Protein AF-A0A8J2PRM4-F1 (afdb_monomer)

Radius of gyration: 30.62 Å; Cα contacts (8 Å, |Δi|>4): 322; chains: 1; bounding box: 100×63×97 Å

Solvent-accessible surface area (backbone atoms only — not comparable to full-atom values): 13850 Å² total; per-residue (Å²): 131,88,80,89,82,88,85,80,87,80,91,81,85,82,95,72,85,89,86,78,87,82,90,77,74,77,66,81,53,74,42,75,44,80,76,41,73,53,93,72,65,92,56,60,39,48,77,51,25,30,38,32,30,40,41,38,33,21,41,86,89,65,51,72,79,47,44,27,65,85,66,75,45,67,49,74,45,42,36,64,73,75,71,57,40,50,37,53,44,66,63,52,51,74,37,32,58,64,18,26,33,40,34,41,21,18,30,90,29,55,64,66,96,51,92,88,71,82,72,90,63,68,85,81,44,52,35,36,33,46,36,34,34,70,39,79,42,81,48,81,73,50,74,69,52,50,48,56,70,33,25,79,85,68,79,71,44,34,43,66,67,35,48,43,52,43,54,52,51,52,55,53,53,60,67,75,69,76,63,96,86,48,58,68,60,50,49,58,48,60,79,39,38,68,63,52,44,52,59,45,44,77,73,29,29,80,88,67,79,76,40,32,39,70,45,35,74,71,64,68,55,78,74,80,71,80,88,125

Mean predicted aligned error: 14.23 Å

Nearest PDB structures (foldseek):
  1fkl-assembly1_A  TM=8.830E-01  e=2.394E-12  Bos taurus
  8ppz-assembly1_A  TM=8.693E-01  e=2.869E-12  Homo sapiens
  7u0t-assembly1_B  TM=8.797E-01  e=7.082E-12  Homo sapiens
  7u0s-assembly1_A  TM=8.738E-01  e=1.550E-11  Aspergillus fumigatus Af293
  5gpg-assembly1_A  TM=8.808E-01  e=7.883E-11  Homo sapiens

pLDDT: mean 81.59, std 17.97, range [38.59, 98.44]

Structure (mmCIF, N/CA/C/O backbone):
data_AF-A0A8J2PRM4-F1
#
_entry.id   AF-A0A8J2PRM4-F1
#
loop_
_atom_site.group_PDB
_atom_site.id
_atom_site.type_symbol
_atom_site.label_atom_id
_atom_site.label_alt_id
_atom_site.label_comp_id
_atom_site.label_asym_id
_atom_site.label_entity_id
_atom_site.label_seq_id
_atom_site.pdbx_PDB_ins_code
_atom_site.Cartn_x
_atom_site.Cartn_y
_atom_site.Cartn_z
_atom_site.occupancy
_atom_site.B_iso_or_equiv
_atom_site.auth_seq_id
_atom_site.auth_comp_id
_atom_site.auth_asym_id
_atom_site.auth_atom_id
_atom_site.pdbx_PDB_model_num
ATOM 1 N N . MET A 1 1 ? -57.011 -46.268 68.285 1.00 39.50 1 MET A N 1
ATOM 2 C CA . MET A 1 1 ? -55.740 -46.855 67.806 1.00 39.50 1 MET A CA 1
ATOM 3 C C . MET A 1 1 ? -55.037 -45.757 67.013 1.00 39.50 1 MET A C 1
ATOM 5 O O . MET A 1 1 ? -55.615 -45.323 66.031 1.00 39.50 1 MET A O 1
ATOM 9 N N . SER A 1 2 ? -54.136 -45.004 67.664 1.00 39.06 2 SER A N 1
ATOM 10 C CA . SER A 1 2 ? -52.674 -44.935 67.386 1.00 39.06 2 SER A CA 1
ATOM 11 C C . SER A 1 2 ? -52.346 -44.674 65.909 1.00 39.06 2 SER A C 1
ATOM 13 O O . SER A 1 2 ? -52.828 -45.410 65.065 1.00 39.06 2 SER A O 1
ATOM 15 N N . SER A 1 3 ? -51.528 -43.703 65.496 1.00 39.03 3 SER A N 1
ATOM 16 C CA . SER A 1 3 ? -50.441 -42.976 66.171 1.00 39.03 3 SER A CA 1
ATOM 17 C C . SER A 1 3 ? -49.984 -41.793 65.294 1.00 39.03 3 SER A C 1
ATOM 19 O O . SER A 1 3 ? -50.130 -41.827 64.075 1.00 39.03 3 SER A O 1
ATOM 21 N N . ALA A 1 4 ? -49.418 -40.767 65.931 1.00 43.81 4 ALA A N 1
ATOM 22 C CA . ALA A 1 4 ? -48.746 -39.612 65.328 1.00 43.81 4 ALA A CA 1
ATOM 23 C C . ALA A 1 4 ? -47.338 -39.948 64.777 1.00 43.81 4 ALA A C 1
ATOM 25 O O . ALA A 1 4 ? -46.771 -40.954 65.194 1.00 43.81 4 ALA A O 1
ATOM 26 N N . PHE A 1 5 ? -46.773 -39.097 63.898 1.00 40.12 5 PHE A N 1
ATOM 27 C CA . PHE A 1 5 ? -45.515 -38.320 64.085 1.00 40.12 5 PHE A CA 1
ATOM 28 C C . PHE A 1 5 ? -44.870 -37.829 62.755 1.00 40.12 5 PHE A C 1
ATOM 30 O O . PHE A 1 5 ? -44.602 -38.621 61.863 1.00 40.12 5 PHE A O 1
ATOM 37 N N . TYR A 1 6 ? -44.616 -36.506 62.697 1.00 38.59 6 TYR A N 1
ATOM 38 C CA . TYR A 1 6 ? -43.487 -35.732 62.116 1.00 38.59 6 TYR A CA 1
ATOM 39 C C . TYR A 1 6 ? -42.771 -36.167 60.811 1.00 38.59 6 TYR A C 1
ATOM 41 O O . TYR A 1 6 ? -42.236 -37.263 60.734 1.00 38.59 6 TYR A O 1
ATOM 49 N N . SER A 1 7 ? -42.489 -35.208 59.905 1.00 39.25 7 SER A N 1
ATOM 50 C CA . SER A 1 7 ? -41.154 -34.558 59.854 1.00 39.25 7 SER A CA 1
ATOM 51 C C . SER A 1 7 ? -40.936 -33.601 58.657 1.00 39.25 7 SER A C 1
ATOM 53 O O . SER A 1 7 ? -41.080 -33.974 57.499 1.00 39.25 7 SER A O 1
ATOM 55 N N . SER A 1 8 ? -40.484 -32.391 59.009 1.00 43.19 8 SER A N 1
ATOM 56 C CA . SER A 1 8 ? -39.535 -31.488 58.330 1.00 43.19 8 SER A CA 1
ATOM 57 C C . SER A 1 8 ? -39.853 -30.829 56.978 1.00 43.19 8 SER A C 1
ATOM 59 O O . SER A 1 8 ? -39.626 -31.366 55.899 1.00 43.19 8 SER A O 1
ATOM 61 N N . SER A 1 9 ? -40.145 -29.531 57.088 1.00 43.31 9 SER A N 1
ATOM 62 C CA . SER A 1 9 ? -39.657 -28.426 56.255 1.00 43.31 9 SER A CA 1
ATOM 63 C C . SER A 1 9 ? -38.379 -28.695 55.448 1.00 43.31 9 SER A C 1
ATOM 65 O O . SER A 1 9 ? -37.392 -29.179 56.006 1.00 43.31 9 SER A O 1
ATOM 67 N N . ARG A 1 10 ? -38.339 -28.179 54.210 1.00 55.06 10 ARG A N 1
ATOM 68 C CA . ARG A 1 10 ? -37.292 -27.247 53.742 1.00 55.06 10 ARG A CA 1
ATOM 69 C C . ARG A 1 10 ? -37.680 -26.579 52.418 1.00 55.06 10 ARG A C 1
ATOM 71 O O . ARG A 1 10 ? -37.823 -27.215 51.383 1.00 55.06 10 ARG A O 1
ATOM 78 N N . VAL A 1 11 ? -37.834 -25.263 52.512 1.00 47.50 11 VAL A N 1
ATOM 79 C CA . VAL A 1 11 ? -37.837 -24.278 51.429 1.00 47.50 11 VAL A CA 1
ATOM 80 C C . VAL A 1 11 ? -36.550 -24.407 50.610 1.00 47.50 11 VAL A C 1
ATOM 82 O O . VAL A 1 11 ? -35.479 -24.381 51.206 1.00 47.50 11 VAL A O 1
ATOM 85 N N . PHE A 1 12 ? -36.643 -24.447 49.279 1.00 45.41 12 PHE A N 1
ATOM 86 C CA . PHE A 1 12 ? -35.595 -23.930 48.391 1.00 45.41 12 PHE A CA 1
ATOM 87 C C . PHE A 1 12 ? -36.237 -23.183 47.218 1.00 45.41 12 PHE A C 1
ATOM 89 O O . PHE A 1 12 ? -36.674 -23.750 46.222 1.00 45.41 12 PHE A O 1
ATOM 96 N N . VAL A 1 13 ? -36.316 -21.868 47.408 1.00 48.94 13 VAL A N 1
ATOM 97 C CA . VAL A 1 13 ? -36.354 -20.858 46.349 1.00 48.94 13 VAL A CA 1
ATOM 98 C C . VAL A 1 13 ? -34.974 -20.840 45.667 1.00 48.94 13 VAL A C 1
ATOM 100 O O . VAL A 1 13 ? -33.985 -21.252 46.269 1.00 48.94 13 VAL A O 1
ATOM 103 N N . VAL A 1 14 ? -34.927 -20.271 44.458 1.00 49.53 14 VAL A N 1
ATOM 104 C CA . VAL A 1 14 ? -33.752 -19.861 43.658 1.00 49.53 14 VAL A CA 1
ATOM 105 C C . VAL A 1 14 ? -33.394 -20.806 42.499 1.00 49.53 14 VAL A C 1
ATOM 107 O O . VAL A 1 14 ? -32.407 -21.528 42.517 1.00 49.53 14 VAL A O 1
ATOM 110 N N . LEU A 1 15 ? -34.161 -20.688 41.411 1.00 45.38 15 LEU A N 1
ATOM 111 C CA . LEU A 1 15 ? -33.659 -20.836 40.036 1.00 45.38 15 LEU A CA 1
ATOM 112 C C . LEU A 1 15 ? -33.864 -19.494 39.313 1.00 45.38 15 LEU A C 1
ATOM 114 O O . LEU A 1 15 ? -34.606 -19.358 38.347 1.00 45.38 15 LEU A O 1
ATOM 118 N N . GLN A 1 16 ? -33.239 -18.459 39.868 1.00 49.75 16 GLN A N 1
ATOM 119 C CA . GLN A 1 16 ? -32.994 -17.186 39.203 1.00 49.75 16 GLN A CA 1
ATOM 120 C C . GLN A 1 16 ? -31.474 -17.066 39.066 1.00 49.75 16 GLN A C 1
ATOM 122 O O . GLN A 1 16 ? -30.754 -17.261 40.041 1.00 49.75 16 GLN A O 1
ATOM 127 N N . LEU A 1 17 ? -31.034 -16.717 37.854 1.00 52.00 17 LEU A N 1
ATOM 128 C CA . LEU A 1 17 ? -29.688 -16.257 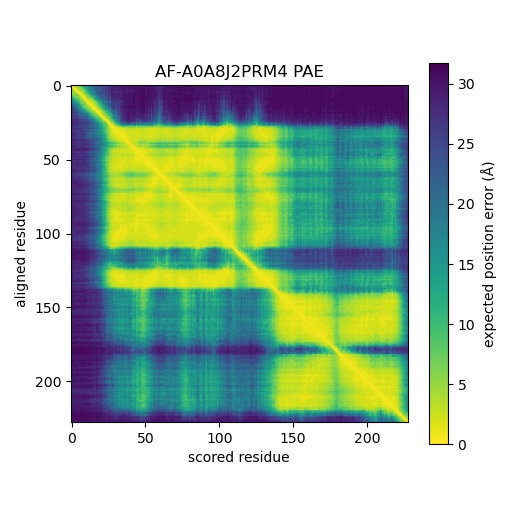37.496 1.00 52.00 17 LEU A CA 1
ATOM 129 C C . LEU A 1 17 ? -28.585 -17.322 37.349 1.00 52.00 17 LEU A C 1
ATOM 131 O O . LEU A 1 17 ? -27.624 -17.357 38.105 1.00 52.00 17 LEU A O 1
ATOM 135 N N . THR A 1 18 ? -28.599 -18.054 36.236 1.00 47.50 18 THR A N 1
ATOM 136 C CA . THR A 1 18 ? -27.341 -18.424 35.555 1.00 47.50 18 THR A CA 1
ATOM 137 C C . THR A 1 18 ? -27.344 -17.892 34.127 1.00 47.50 18 THR A C 1
ATOM 139 O O . THR A 1 18 ? -27.227 -18.610 33.141 1.00 47.50 18 THR A O 1
ATOM 142 N N . ARG A 1 19 ? -27.476 -16.567 34.014 1.00 53.12 19 ARG A N 1
ATOM 143 C CA . ARG A 1 19 ? -27.081 -15.816 32.813 1.00 53.12 19 ARG A CA 1
ATOM 144 C C . ARG A 1 19 ? -25.920 -14.865 33.102 1.00 53.12 19 ARG A C 1
ATOM 146 O O . ARG A 1 19 ? -25.838 -13.795 32.519 1.00 53.12 19 ARG A O 1
ATOM 153 N N . ILE A 1 20 ? -25.042 -15.236 34.031 1.00 52.91 20 ILE A N 1
ATOM 154 C CA . ILE A 1 20 ? -23.834 -14.471 34.350 1.00 52.91 20 ILE A CA 1
ATOM 155 C C . ILE A 1 20 ? -22.710 -15.453 34.684 1.00 52.91 20 ILE A C 1
ATOM 157 O O . ILE A 1 20 ? -22.357 -15.600 35.842 1.00 52.91 20 ILE A O 1
ATOM 161 N N . ILE A 1 21 ? -22.176 -16.148 33.677 1.00 49.56 21 ILE A N 1
ATOM 162 C CA . ILE A 1 21 ? -20.768 -16.581 33.656 1.00 49.56 21 ILE A CA 1
ATOM 163 C C . ILE A 1 21 ? -20.326 -16.597 32.188 1.00 49.56 21 ILE A C 1
ATOM 165 O O . ILE A 1 21 ? -20.301 -17.635 31.543 1.00 49.56 21 ILE A O 1
ATOM 169 N N . PHE A 1 22 ? -20.058 -15.423 31.625 1.00 48.66 22 PHE A N 1
ATOM 170 C CA . PHE A 1 22 ? -19.170 -15.282 30.463 1.00 48.66 22 PHE A CA 1
ATOM 171 C C . PHE A 1 22 ? -18.544 -13.880 30.483 1.00 48.66 22 PHE A C 1
ATOM 173 O O . PHE A 1 22 ? -18.458 -13.192 29.475 1.00 48.66 22 PHE A O 1
ATOM 180 N N . VAL A 1 23 ? -18.129 -13.423 31.664 1.00 50.72 23 VAL A N 1
ATOM 181 C CA . VAL A 1 23 ? -17.255 -12.251 31.796 1.00 50.72 23 VAL A CA 1
ATOM 182 C C . VAL A 1 23 ? -15.971 -12.739 32.444 1.00 50.72 23 VAL A C 1
ATOM 184 O O . VAL A 1 23 ? -15.699 -12.381 33.569 1.00 50.72 23 VAL A O 1
ATOM 187 N N . ASP A 1 24 ? -15.269 -13.658 31.779 1.00 50.31 24 ASP A N 1
ATOM 188 C CA . ASP A 1 24 ? -13.893 -14.067 32.120 1.00 50.31 24 ASP A CA 1
ATOM 189 C C . ASP A 1 24 ? -13.227 -14.804 30.940 1.00 50.31 24 ASP A C 1
ATOM 191 O O . ASP A 1 24 ? -12.403 -15.703 31.094 1.00 50.31 24 ASP A O 1
ATOM 195 N N . ALA A 1 25 ? -13.566 -14.418 29.706 1.00 53.38 25 ALA A N 1
ATOM 196 C CA . ALA A 1 25 ? -12.677 -14.684 28.585 1.00 53.38 25 ALA A CA 1
ATOM 197 C C . ALA A 1 25 ? -11.731 -13.489 28.495 1.00 53.38 25 ALA A C 1
ATOM 199 O O . ALA A 1 25 ? -12.078 -12.447 27.942 1.00 53.38 25 ALA A O 1
ATOM 200 N N . ILE A 1 26 ? -10.557 -13.640 29.102 1.00 58.41 26 ILE A N 1
ATOM 201 C CA . ILE A 1 26 ? -9.434 -12.714 28.995 1.00 58.41 26 ILE A CA 1
ATOM 202 C C . ILE A 1 26 ? -9.286 -12.345 27.511 1.00 58.41 26 ILE A C 1
ATOM 204 O O . ILE A 1 26 ? -8.949 -13.198 26.684 1.00 58.41 26 ILE A O 1
ATOM 208 N N . VAL A 1 27 ? -9.591 -11.096 27.147 1.00 64.19 27 VAL A N 1
ATOM 209 C CA . VAL A 1 27 ? -9.395 -10.595 25.783 1.00 64.19 27 VAL A CA 1
ATOM 210 C C . VAL A 1 27 ? -7.885 -10.438 25.598 1.00 64.19 27 VAL A C 1
ATOM 212 O O . VAL A 1 27 ? -7.341 -9.362 25.786 1.00 64.19 27 VAL A O 1
ATOM 215 N N . LEU A 1 28 ? -7.183 -11.547 25.338 1.00 75.44 28 LEU A N 1
ATOM 216 C CA . LEU A 1 28 ? -5.741 -11.592 25.035 1.00 75.44 28 LEU A CA 1
ATOM 217 C C . LEU A 1 28 ? -5.463 -11.495 23.535 1.00 75.44 28 LEU A C 1
ATOM 219 O O . LEU A 1 28 ? -4.314 -11.379 23.113 1.00 75.44 28 LEU A O 1
ATOM 223 N N . LYS A 1 29 ? -6.510 -11.614 22.721 1.00 89.44 29 LYS A N 1
ATOM 224 C CA . LYS A 1 29 ? -6.424 -11.634 21.266 1.00 89.44 29 LYS A CA 1
ATOM 225 C C . LYS A 1 29 ? -7.306 -10.544 20.694 1.00 89.44 29 LYS A C 1
ATOM 227 O O . LYS A 1 29 ? -8.364 -10.247 21.248 1.00 89.44 29 LYS A O 1
ATOM 232 N N . LEU A 1 30 ? -6.861 -9.993 19.572 1.00 93.94 30 LEU A N 1
ATOM 233 C CA . LEU A 1 30 ? -7.665 -9.101 18.758 1.00 93.94 30 LEU A CA 1
ATOM 234 C C . LEU A 1 30 ? -8.966 -9.801 18.352 1.00 93.94 30 LEU A C 1
ATOM 236 O O . LEU A 1 30 ? -8.939 -10.930 17.859 1.00 93.94 30 LEU A O 1
ATOM 240 N N . GLN A 1 31 ? -10.090 -9.115 18.528 1.00 95.44 31 GLN A N 1
ATOM 241 C CA . GLN A 1 31 ? -11.370 -9.538 17.963 1.00 95.44 31 GLN A CA 1
ATOM 242 C C . GLN A 1 31 ? -11.759 -8.572 16.850 1.00 95.44 31 GLN A C 1
ATOM 244 O O . GLN A 1 31 ? -11.627 -7.358 17.007 1.00 95.44 31 GLN A O 1
ATOM 249 N N . VAL A 1 32 ? -12.217 -9.120 15.727 1.00 96.94 32 VAL A N 1
ATOM 250 C CA . VAL A 1 32 ? -12.594 -8.361 14.533 1.00 96.94 32 VAL A CA 1
ATOM 251 C C . VAL A 1 32 ? -14.015 -8.743 14.154 1.00 96.94 32 VAL A C 1
ATOM 253 O O . VAL A 1 32 ? -14.276 -9.886 13.784 1.00 96.94 32 VAL A O 1
ATOM 256 N N . GLU A 1 33 ? -14.924 -7.783 14.214 1.00 97.25 33 GLU A N 1
ATOM 257 C CA . GLU A 1 33 ? -16.311 -7.940 13.789 1.00 97.25 33 GLU A CA 1
ATOM 258 C C . GLU A 1 33 ? -16.571 -7.046 12.574 1.00 97.25 33 GLU A C 1
ATOM 260 O O . GLU A 1 33 ? -16.198 -5.875 12.558 1.00 97.25 33 GLU A O 1
ATOM 265 N N . THR A 1 34 ? -17.200 -7.584 11.528 1.00 97.62 34 THR A N 1
ATOM 266 C CA . THR A 1 34 ? -17.585 -6.791 10.350 1.00 97.62 34 THR A CA 1
ATOM 267 C C . THR A 1 34 ? -18.966 -6.188 10.576 1.00 97.62 34 THR A C 1
ATOM 269 O O . THR A 1 34 ? -19.952 -6.914 10.603 1.00 97.62 34 THR A O 1
ATOM 272 N N . LEU A 1 35 ? -19.037 -4.862 10.698 1.00 97.44 35 LEU A N 1
ATOM 273 C CA . LEU A 1 35 ? -20.287 -4.127 10.918 1.00 97.44 35 LEU A CA 1
ATOM 274 C C . LEU A 1 35 ? -21.033 -3.857 9.609 1.00 97.44 35 LEU A C 1
ATOM 276 O O . LEU A 1 35 ? -22.259 -3.850 9.558 1.00 97.44 35 LEU A O 1
ATOM 280 N N . HIS A 1 36 ? -20.285 -3.601 8.538 1.00 97.50 36 HIS A N 1
ATOM 281 C CA . HIS A 1 36 ? -20.839 -3.356 7.214 1.00 97.50 36 HIS A CA 1
ATOM 282 C C . HIS A 1 36 ? -19.850 -3.816 6.155 1.00 97.50 36 HIS A C 1
ATOM 284 O O . HIS A 1 36 ? -18.665 -3.509 6.257 1.00 97.50 36 HIS A O 1
ATOM 290 N N . LYS A 1 37 ? -20.339 -4.495 5.115 1.00 96.25 37 LYS A N 1
ATOM 291 C CA . LYS A 1 37 ? -19.536 -4.907 3.966 1.00 96.25 37 LYS A CA 1
ATOM 292 C C . LYS A 1 37 ? -20.187 -4.415 2.672 1.00 96.25 37 LYS A C 1
ATOM 294 O O . LYS A 1 37 ? -21.374 -4.680 2.477 1.00 96.25 37 LYS A O 1
ATOM 299 N N . PRO A 1 38 ? -19.444 -3.727 1.790 1.00 95.06 38 PRO A N 1
ATOM 300 C CA . PRO A 1 38 ? -19.975 -3.288 0.507 1.00 95.06 38 PRO A CA 1
ATOM 301 C C . PRO A 1 38 ? -20.322 -4.497 -0.372 1.00 95.06 38 PRO A C 1
ATOM 303 O O . PRO A 1 38 ? -19.633 -5.519 -0.339 1.00 95.06 38 PRO A O 1
ATOM 306 N N . VAL A 1 39 ? -21.378 -4.366 -1.183 1.00 92.06 39 VAL A N 1
ATOM 307 C CA . VAL A 1 39 ? -21.828 -5.417 -2.119 1.00 92.06 39 VAL A CA 1
ATOM 308 C C . VAL A 1 39 ? -20.744 -5.723 -3.154 1.00 92.06 39 VAL A C 1
ATOM 310 O O . VAL A 1 39 ? -20.430 -6.883 -3.407 1.00 92.06 39 VAL A O 1
ATOM 313 N N . ASN A 1 40 ? -20.129 -4.673 -3.702 1.00 91.94 40 ASN A N 1
ATOM 314 C CA . ASN A 1 40 ? -19.028 -4.787 -4.648 1.00 91.94 40 ASN A CA 1
ATOM 315 C C . ASN A 1 40 ? -17.703 -4.562 -3.924 1.00 91.94 40 ASN A C 1
ATO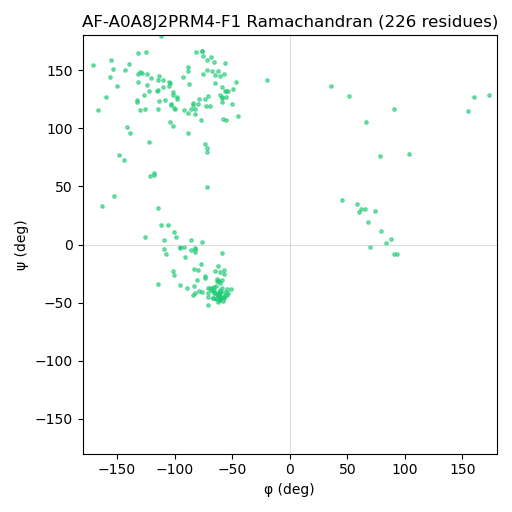M 317 O O . ASN A 1 40 ? -17.436 -3.475 -3.420 1.00 91.94 40 ASN A O 1
ATOM 321 N N . CYS A 1 41 ? -16.862 -5.592 -3.909 1.00 91.31 41 CYS A N 1
ATOM 322 C CA . CYS A 1 41 ? -15.506 -5.526 -3.382 1.00 91.31 41 CYS A CA 1
ATOM 323 C C . CYS A 1 41 ? -14.518 -5.926 -4.477 1.00 91.31 41 CYS A C 1
ATOM 325 O O . CYS A 1 41 ? -14.189 -7.101 -4.634 1.00 91.31 41 CYS A O 1
ATOM 327 N N . THR A 1 42 ? -14.093 -4.942 -5.268 1.00 86.62 42 THR A N 1
ATOM 328 C CA . THR A 1 42 ? -13.137 -5.126 -6.370 1.00 86.62 42 THR A CA 1
ATOM 329 C C . THR A 1 42 ? -11.692 -5.182 -5.886 1.00 86.62 42 THR A C 1
ATOM 331 O O . THR A 1 42 ? -10.875 -5.879 -6.479 1.00 86.62 42 THR A O 1
ATOM 334 N N . GLU A 1 43 ? -11.380 -4.481 -4.796 1.00 89.06 43 GLU A N 1
ATOM 335 C CA . GLU A 1 43 ? -10.049 -4.427 -4.197 1.00 89.06 43 GLU A CA 1
ATOM 336 C C . GLU A 1 43 ? -10.142 -4.654 -2.686 1.00 89.06 43 GLU A C 1
ATOM 338 O O . GLU A 1 43 ? -11.066 -4.175 -2.021 1.00 89.06 43 GLU A O 1
ATOM 343 N N . LYS A 1 44 ? -9.179 -5.411 -2.156 1.00 95.25 44 LYS A N 1
ATOM 344 C CA . LYS A 1 44 ? -9.026 -5.684 -0.727 1.00 95.25 44 LYS A CA 1
ATOM 345 C C . LYS A 1 44 ? -7.668 -5.198 -0.263 1.00 95.25 44 LYS A C 1
ATOM 347 O O . LYS A 1 44 ? -6.685 -5.361 -0.981 1.00 95.25 44 LYS A O 1
ATOM 352 N N . SER A 1 45 ? -7.618 -4.670 0.953 1.00 95.75 45 SER A N 1
ATOM 353 C CA . SER A 1 45 ? -6.365 -4.274 1.582 1.00 95.75 45 SER A CA 1
ATOM 354 C C . SER A 1 45 ? -5.435 -5.479 1.746 1.00 95.75 45 SER A C 1
ATOM 356 O O . SER A 1 45 ? -5.805 -6.514 2.307 1.00 95.75 45 SER A O 1
ATOM 358 N N . VAL A 1 46 ? -4.202 -5.327 1.280 1.00 93.50 46 VAL A N 1
ATOM 359 C CA . VAL A 1 46 ? -3.106 -6.278 1.489 1.00 93.50 46 VAL A CA 1
ATOM 360 C C . VAL A 1 46 ? -1.913 -5.572 2.125 1.00 93.50 46 VAL A C 1
ATOM 362 O O . VAL A 1 46 ? -1.850 -4.339 2.149 1.00 93.50 46 VAL A O 1
ATOM 365 N N . HIS A 1 47 ? -0.956 -6.350 2.642 1.00 88.38 47 HIS A N 1
ATOM 366 C CA . HIS A 1 47 ? 0.295 -5.813 3.180 1.00 88.38 47 HIS A CA 1
ATOM 367 C C . HIS A 1 47 ? 0.912 -4.784 2.221 1.00 88.38 47 HIS A C 1
ATOM 369 O O . HIS A 1 47 ? 0.916 -4.966 1.004 1.00 88.38 47 HIS A O 1
ATOM 375 N N . ARG A 1 48 ? 1.453 -3.710 2.800 1.00 87.62 48 ARG A N 1
ATOM 376 C CA . ARG A 1 48 ? 2.049 -2.541 2.140 1.00 87.62 48 ARG A CA 1
ATOM 377 C C . ARG A 1 48 ? 1.085 -1.615 1.406 1.00 87.62 48 ARG A C 1
ATOM 379 O O . ARG A 1 48 ? 1.545 -0.598 0.892 1.00 87.62 48 ARG A O 1
ATOM 386 N N . ASN A 1 49 ? -0.216 -1.886 1.346 1.00 92.75 49 ASN A N 1
ATOM 387 C CA . ASN A 1 49 ? -1.148 -0.855 0.894 1.00 92.75 49 ASN A CA 1
ATOM 388 C C . ASN A 1 49 ? -1.116 0.353 1.836 1.00 92.75 49 ASN A C 1
ATOM 390 O O . ASN A 1 49 ? -0.859 0.235 3.031 1.00 92.75 49 ASN A O 1
ATOM 394 N N . ILE A 1 50 ? -1.375 1.525 1.280 1.00 94.00 50 ILE A N 1
ATOM 395 C CA . ILE A 1 50 ? -1.625 2.741 2.034 1.00 94.00 50 ILE A CA 1
ATOM 396 C C . ILE A 1 50 ? -3.137 2.810 2.226 1.00 94.00 50 ILE A C 1
ATOM 398 O O . ILE A 1 50 ? -3.887 2.874 1.255 1.00 94.00 50 ILE A O 1
ATOM 402 N N . LEU A 1 51 ? -3.588 2.733 3.474 1.00 97.12 51 LEU A N 1
ATOM 403 C CA . LEU A 1 51 ? -5.005 2.780 3.811 1.00 97.12 51 LEU A CA 1
ATOM 404 C C . LEU A 1 51 ? -5.351 4.169 4.319 1.00 97.12 51 LEU A C 1
ATOM 406 O O . LEU A 1 51 ? -4.680 4.677 5.216 1.00 97.12 51 LEU A O 1
ATOM 410 N N . THR A 1 52 ? -6.423 4.752 3.791 1.00 97.38 52 THR A N 1
ATOM 411 C CA . THR A 1 52 ? -7.061 5.927 4.388 1.00 97.38 52 THR A CA 1
ATOM 412 C C . THR A 1 52 ? -8.323 5.478 5.105 1.00 97.38 52 THR A C 1
ATOM 414 O O . THR A 1 52 ? -9.221 4.908 4.483 1.00 97.38 52 THR A O 1
ATOM 417 N N . VAL A 1 53 ? -8.403 5.739 6.408 1.00 98.12 53 VAL A N 1
ATOM 418 C CA . VAL A 1 53 ? -9.499 5.265 7.259 1.00 98.12 53 VAL A CA 1
ATOM 419 C C . VAL A 1 53 ? -10.112 6.382 8.089 1.00 98.12 53 VAL A C 1
ATOM 421 O O . VAL A 1 53 ? -9.429 7.309 8.544 1.00 98.12 53 VAL A O 1
ATOM 424 N N . HIS A 1 54 ? -11.406 6.243 8.353 1.00 98.25 54 HIS A N 1
ATOM 425 C CA . HIS A 1 54 ? -12.022 6.845 9.524 1.00 98.25 54 HIS A CA 1
ATOM 426 C C . HIS A 1 54 ? -12.021 5.847 10.683 1.00 98.25 54 HIS A C 1
ATOM 428 O O . HIS A 1 54 ? -12.203 4.650 10.496 1.00 98.25 54 HIS A O 1
ATOM 434 N N . TYR A 1 55 ? -11.834 6.366 11.890 1.00 97.25 55 TYR A N 1
ATOM 435 C CA . TYR A 1 55 ? -11.961 5.633 13.142 1.00 97.25 55 TYR A CA 1
ATOM 436 C C . TYR A 1 55 ? -12.644 6.456 14.238 1.00 97.25 55 TYR A C 1
ATOM 438 O O . TYR A 1 55 ? -12.547 7.696 14.252 1.00 97.25 55 TYR A O 1
ATOM 446 N N . THR A 1 56 ? -13.244 5.743 15.189 1.00 96.25 56 THR A N 1
ATOM 447 C CA . THR A 1 56 ? -13.614 6.225 16.526 1.00 96.25 56 THR A CA 1
ATOM 448 C C . THR A 1 56 ? -13.155 5.203 17.561 1.00 96.25 56 THR A C 1
ATOM 450 O O . THR A 1 56 ? -13.520 4.036 17.466 1.00 96.25 56 THR A O 1
ATOM 453 N N . GLY A 1 57 ? -12.335 5.641 18.517 1.00 93.62 57 GLY A N 1
ATOM 454 C CA . GLY A 1 57 ? -11.816 4.822 19.609 1.00 93.62 57 GLY A CA 1
ATOM 455 C C . GLY A 1 57 ? -12.569 5.071 20.915 1.00 93.62 57 GLY A C 1
ATOM 456 O O . GLY A 1 57 ? -12.711 6.223 21.346 1.00 93.62 57 GLY A O 1
ATOM 457 N N . THR A 1 58 ? -13.026 3.996 21.550 1.00 92.19 58 THR A N 1
ATOM 458 C CA . THR A 1 58 ? -13.758 3.993 22.823 1.00 92.19 58 THR A CA 1
ATOM 459 C C . THR A 1 58 ? -13.127 3.024 23.820 1.00 92.19 58 THR A C 1
ATOM 461 O O . THR A 1 58 ? -12.559 1.997 23.452 1.00 92.19 58 THR A O 1
ATOM 464 N N . THR A 1 59 ? -13.199 3.346 25.106 1.00 89.12 59 THR A N 1
ATOM 465 C CA . THR A 1 59 ? -12.945 2.376 26.182 1.00 89.12 59 THR A CA 1
ATOM 466 C C . THR A 1 59 ? -14.156 1.444 26.352 1.00 89.12 59 THR A C 1
ATOM 468 O O . THR A 1 59 ? -15.226 1.710 25.802 1.00 89.12 59 THR A O 1
ATOM 471 N N . LEU A 1 60 ? -14.008 0.330 27.083 1.00 84.38 60 LEU A N 1
ATOM 472 C CA . LEU A 1 60 ? -15.087 -0.663 27.270 1.00 84.38 60 LEU A CA 1
ATOM 473 C C . LEU A 1 60 ? -16.351 -0.102 27.947 1.00 84.38 60 LEU A C 1
ATOM 475 O O . LEU A 1 60 ? -17.437 -0.642 27.763 1.00 84.38 60 LEU A O 1
ATOM 479 N N . ASP A 1 61 ? -16.217 0.982 28.708 1.00 84.75 61 ASP A N 1
ATOM 480 C CA . ASP A 1 61 ? -17.321 1.740 29.310 1.00 84.75 61 ASP A CA 1
ATOM 481 C C . ASP A 1 61 ? -18.060 2.644 28.296 1.00 84.75 61 ASP A C 1
ATOM 483 O O . ASP A 1 61 ? -18.974 3.378 28.665 1.00 84.75 61 ASP A O 1
ATOM 487 N N . GLY A 1 62 ? -17.665 2.616 27.018 1.00 85.94 62 GLY A N 1
ATOM 488 C CA . GLY A 1 62 ? -18.263 3.393 25.933 1.00 85.94 62 GLY A CA 1
ATOM 489 C C . GLY A 1 62 ? -17.736 4.825 25.815 1.00 85.94 62 GLY A C 1
ATOM 490 O O . GLY A 1 62 ? -18.171 5.573 24.934 1.00 85.94 62 GLY A O 1
ATOM 491 N N . LYS A 1 63 ? -16.782 5.245 26.657 1.00 89.50 63 LYS A N 1
ATOM 492 C CA . LYS A 1 63 ? -16.231 6.602 26.591 1.00 89.50 63 LYS A CA 1
ATOM 493 C C . LYS A 1 63 ? -15.320 6.760 25.372 1.00 89.50 63 LYS A C 1
ATOM 495 O O . LYS A 1 63 ? -14.277 6.122 25.255 1.00 89.50 63 LYS A O 1
ATOM 500 N N . VAL A 1 64 ? -15.685 7.674 24.473 1.00 91.50 64 VAL A N 1
ATOM 501 C CA . VAL A 1 64 ? -14.850 8.042 23.317 1.00 91.50 64 VAL A CA 1
ATOM 502 C C . VAL A 1 64 ? -13.612 8.800 23.799 1.00 91.50 64 VAL A C 1
ATOM 504 O O . VAL A 1 64 ? -13.746 9.896 24.347 1.00 91.50 64 VAL A O 1
ATOM 507 N N . PHE A 1 65 ? -12.418 8.269 23.535 1.00 89.12 65 PHE A N 1
ATOM 508 C CA . PHE A 1 65 ? -11.151 8.951 23.836 1.00 89.12 65 PHE A CA 1
ATOM 509 C C . PHE A 1 65 ? -10.521 9.604 22.599 1.00 89.12 65 PHE A C 1
ATOM 511 O O . PHE A 1 65 ? -9.800 10.591 22.735 1.00 89.12 65 PHE A O 1
ATOM 518 N N . ASP A 1 66 ? -10.807 9.103 21.392 1.00 88.62 66 ASP A N 1
ATOM 519 C CA . ASP A 1 66 ? -10.313 9.694 20.146 1.00 88.62 66 ASP A CA 1
ATOM 520 C C . ASP A 1 66 ? -11.241 9.403 18.956 1.00 88.62 66 ASP A C 1
ATOM 522 O O . ASP A 1 66 ? -11.939 8.394 18.917 1.00 88.62 66 ASP A O 1
ATOM 526 N N . SER A 1 67 ? -11.279 10.299 17.970 1.00 94.19 67 SER A N 1
ATOM 527 C CA . SER A 1 67 ? -12.045 10.099 16.736 1.00 94.19 67 SER A CA 1
ATOM 528 C C . SER A 1 67 ? -11.534 10.992 15.611 1.00 94.19 67 SER A C 1
ATOM 530 O O . SER A 1 67 ? -11.494 12.221 15.729 1.00 94.19 67 SER A O 1
ATOM 532 N N . SER A 1 68 ? -11.228 10.373 14.472 1.00 95.75 68 SER A N 1
ATOM 533 C CA . SER A 1 68 ? -10.930 11.080 13.216 1.00 95.75 68 SER A CA 1
ATOM 534 C C . SER A 1 68 ? -12.114 11.906 12.703 1.00 95.75 68 SER A C 1
ATOM 536 O O . SER A 1 68 ? -11.914 12.953 12.090 1.00 95.75 68 SER A O 1
ATOM 538 N N . ARG A 1 69 ? -13.352 11.463 12.972 1.00 94.38 69 ARG A N 1
ATOM 539 C CA . ARG A 1 69 ? -14.575 12.136 12.512 1.00 94.38 69 ARG A CA 1
ATOM 540 C C . ARG A 1 69 ? -14.800 13.441 13.264 1.00 94.38 69 ARG A C 1
ATOM 542 O O . ARG A 1 69 ? -15.075 14.457 12.639 1.00 94.38 69 ARG A O 1
ATOM 549 N N . LYS A 1 70 ? -14.574 13.448 14.586 1.00 91.19 70 LYS A N 1
ATOM 550 C CA . LYS A 1 70 ? -14.623 14.678 15.405 1.00 91.19 70 LYS A CA 1
ATOM 551 C C . LYS A 1 70 ? -13.630 15.741 14.927 1.00 91.19 70 LYS A C 1
ATOM 553 O O . LYS A 1 70 ? -13.889 16.928 15.067 1.00 91.19 70 LYS A O 1
ATOM 558 N N . LYS A 1 71 ? -12.500 15.309 14.362 1.00 92.19 71 LYS A N 1
ATOM 559 C CA . LYS A 1 71 ? -11.444 16.172 13.811 1.00 92.19 71 LYS A CA 1
ATOM 560 C C . LYS A 1 71 ? -11.623 16.465 12.314 1.00 92.19 71 LYS A C 1
ATOM 562 O O . LYS A 1 71 ? -10.795 17.169 11.746 1.00 92.19 71 LYS A O 1
ATOM 567 N N . ASN A 1 72 ? -12.648 15.889 11.681 1.00 92.06 72 ASN A N 1
ATOM 568 C CA . ASN A 1 72 ? -12.882 15.890 10.236 1.00 92.06 72 ASN A CA 1
ATOM 569 C C . ASN A 1 72 ? -11.623 15.574 9.403 1.00 92.06 72 ASN A C 1
ATOM 571 O O . ASN A 1 72 ? -11.358 16.192 8.373 1.00 92.06 72 ASN A O 1
ATOM 575 N N . ARG A 1 73 ? -10.797 14.640 9.889 1.00 95.38 73 ARG A N 1
ATOM 576 C CA . ARG A 1 73 ? -9.496 14.320 9.296 1.00 95.38 73 ARG A CA 1
ATOM 577 C C . ARG A 1 73 ? -9.251 12.811 9.352 1.00 95.38 73 ARG A C 1
ATOM 579 O O . ARG A 1 73 ? -8.886 12.313 10.419 1.00 95.38 73 ARG A O 1
ATOM 586 N N . PRO A 1 74 ? -9.450 12.083 8.236 1.00 96.81 74 PRO A N 1
ATOM 587 C CA . PRO A 1 74 ? -9.053 10.684 8.118 1.00 96.81 74 PRO A CA 1
ATOM 588 C C . PRO A 1 74 ? -7.563 10.492 8.404 1.00 96.81 74 PRO A C 1
ATOM 590 O O . PRO A 1 74 ? -6.755 11.409 8.223 1.00 96.81 74 PRO A O 1
ATOM 593 N N . VAL A 1 75 ? -7.193 9.282 8.809 1.00 95.25 75 VAL A N 1
ATOM 594 C CA . VAL A 1 75 ? -5.791 8.909 9.021 1.00 95.25 75 VAL A CA 1
ATOM 595 C C . VAL A 1 75 ? -5.337 8.025 7.876 1.00 95.25 75 VAL A C 1
ATOM 597 O O . VAL A 1 75 ? -6.094 7.184 7.397 1.00 95.25 75 VAL A O 1
ATOM 600 N N . THR A 1 76 ? -4.108 8.256 7.421 1.00 94.50 76 THR A N 1
ATOM 601 C CA . THR A 1 76 ? -3.479 7.487 6.350 1.00 94.50 76 THR A CA 1
ATOM 602 C C . THR A 1 76 ? -2.184 6.874 6.854 1.00 94.50 76 THR A C 1
ATOM 604 O O . THR A 1 76 ? -1.389 7.570 7.484 1.00 94.50 76 THR A O 1
ATOM 607 N N . PHE A 1 77 ? -1.987 5.585 6.597 1.00 91.56 77 PHE A N 1
ATOM 608 C CA . PHE A 1 77 ? -0.794 4.837 6.997 1.00 91.56 77 PHE A CA 1
ATOM 609 C C . PHE A 1 77 ? -0.590 3.629 6.084 1.00 91.56 77 PHE A C 1
ATOM 611 O O . PHE A 1 77 ? -1.534 3.160 5.443 1.00 91.56 77 PHE A O 1
ATOM 618 N N . ARG A 1 78 ? 0.638 3.107 6.026 1.00 90.88 78 ARG A N 1
ATOM 619 C CA . ARG A 1 78 ? 0.930 1.866 5.313 1.00 90.88 78 ARG A CA 1
ATOM 620 C C . ARG A 1 78 ? 0.631 0.661 6.209 1.00 90.88 78 ARG A C 1
ATOM 622 O O . ARG A 1 78 ? 1.245 0.507 7.259 1.00 90.88 78 ARG A O 1
ATOM 629 N N . ILE A 1 79 ? -0.287 -0.203 5.782 1.00 93.06 79 ILE A N 1
ATOM 630 C CA . ILE A 1 79 ? -0.644 -1.428 6.510 1.00 93.06 79 ILE A CA 1
ATOM 631 C C . ILE A 1 79 ? 0.448 -2.491 6.349 1.00 93.06 79 ILE A C 1
ATOM 633 O O . ILE A 1 79 ? 1.087 -2.611 5.301 1.00 93.06 79 ILE A O 1
ATOM 637 N N . GLY A 1 80 ? 0.653 -3.306 7.370 1.00 86.31 80 GLY A N 1
ATOM 638 C CA . GLY A 1 80 ? 1.524 -4.463 7.364 1.00 86.31 80 GLY A CA 1
ATOM 639 C C . GLY A 1 80 ? 3.014 -4.170 7.519 1.00 86.31 80 GLY A C 1
ATOM 640 O O . GLY A 1 80 ? 3.811 -5.069 7.255 1.00 86.31 80 GLY A O 1
ATOM 641 N N . VAL A 1 81 ? 3.397 -2.941 7.884 1.00 85.38 81 VAL A N 1
ATOM 642 C CA . VAL A 1 81 ? 4.806 -2.523 8.056 1.00 85.38 81 VAL A CA 1
ATOM 643 C C . VAL A 1 81 ? 5.096 -1.911 9.432 1.00 85.38 81 VAL A C 1
ATOM 645 O O . VAL A 1 81 ? 6.193 -1.405 9.666 1.00 85.38 81 VAL A O 1
ATOM 648 N N . GLY A 1 82 ? 4.121 -1.951 10.343 1.00 84.06 82 GLY A N 1
ATOM 649 C CA . GLY A 1 82 ? 4.246 -1.413 11.693 1.00 84.06 82 GLY A CA 1
ATOM 650 C C . GLY A 1 82 ? 4.210 0.113 11.733 1.00 84.06 82 GLY A C 1
ATOM 651 O O . GLY A 1 82 ? 4.853 0.704 12.597 1.00 84.06 82 GLY A O 1
ATOM 652 N N . GLU A 1 83 ? 3.529 0.773 10.794 1.00 84.69 83 GLU A N 1
ATOM 653 C CA . GLU A 1 83 ? 3.296 2.225 10.829 1.00 84.69 83 GLU A CA 1
ATOM 654 C C . GLU A 1 83 ? 2.097 2.601 11.713 1.00 84.69 83 GLU A C 1
ATOM 656 O O . GLU A 1 83 ? 2.045 3.731 12.204 1.00 84.69 83 GLU A O 1
ATOM 661 N N . ALA A 1 84 ? 1.183 1.661 11.969 1.00 88.69 84 ALA A N 1
ATOM 662 C CA . ALA A 1 84 ? 0.020 1.837 12.832 1.00 88.69 84 ALA A CA 1
ATOM 663 C C . ALA A 1 84 ? 0.108 1.012 14.130 1.00 88.69 84 ALA A C 1
ATOM 665 O O . ALA A 1 84 ? 1.076 0.300 14.398 1.00 88.69 84 ALA A O 1
ATOM 666 N N . MET A 1 85 ? -0.926 1.146 14.964 1.00 89.06 85 MET A N 1
ATOM 667 C CA . MET A 1 85 ? -1.162 0.291 16.128 1.00 89.06 85 MET A CA 1
ATOM 668 C C . MET A 1 85 ? -1.287 -1.176 15.693 1.00 89.06 85 MET A C 1
ATOM 670 O O . MET A 1 85 ? -2.013 -1.460 14.745 1.00 89.06 85 MET A O 1
ATOM 674 N N . MET A 1 86 ? -0.655 -2.114 16.405 1.00 89.94 86 MET A N 1
ATOM 675 C CA . MET A 1 86 ? -0.637 -3.538 16.023 1.00 89.94 86 MET A CA 1
ATOM 676 C C . MET A 1 86 ? -2.040 -4.135 15.831 1.00 89.94 86 MET A C 1
ATOM 678 O O . MET A 1 86 ? -2.274 -4.865 14.874 1.00 89.94 86 MET A O 1
ATOM 682 N N . GLY A 1 87 ? -3.013 -3.758 16.667 1.00 93.00 87 GLY A N 1
ATOM 683 C CA . GLY A 1 87 ? -4.406 -4.182 16.487 1.00 93.00 87 GLY A CA 1
ATOM 684 C C . GLY A 1 87 ? -5.031 -3.713 15.166 1.00 93.00 87 GLY A C 1
ATOM 685 O O . GLY A 1 87 ? -5.859 -4.415 14.591 1.00 93.00 87 GLY A O 1
ATOM 686 N N . TRP A 1 88 ? -4.622 -2.550 14.653 1.00 95.31 88 TRP A N 1
ATOM 687 C CA . TRP A 1 88 ? -5.037 -2.068 13.332 1.00 95.31 88 TRP A CA 1
ATOM 688 C C . TRP A 1 88 ? -4.292 -2.805 12.219 1.00 95.31 88 TRP A C 1
ATOM 690 O O . TRP A 1 88 ? -4.911 -3.167 11.222 1.00 95.31 88 TRP A O 1
ATOM 700 N N . GLU A 1 89 ? -2.991 -3.053 12.406 1.00 93.38 89 GLU A N 1
ATOM 701 C CA . GLU A 1 89 ? -2.147 -3.796 11.460 1.00 93.38 89 GLU A CA 1
ATOM 702 C C . GLU A 1 89 ? -2.712 -5.190 11.162 1.00 93.38 89 GLU A C 1
ATOM 704 O O . GLU A 1 89 ? -2.751 -5.617 10.011 1.00 93.38 89 GLU A O 1
ATOM 709 N N . GLU A 1 90 ? -3.215 -5.872 12.190 1.00 94.06 90 GLU A N 1
ATOM 710 C CA . GLU A 1 90 ? -3.855 -7.181 12.055 1.00 94.06 90 GLU A CA 1
ATOM 711 C C . GLU A 1 90 ? -5.332 -7.072 11.629 1.00 94.06 90 GLU A C 1
ATOM 713 O O . GLU A 1 90 ? -5.802 -7.827 10.776 1.00 94.06 90 GLU A O 1
ATOM 718 N N . GLY A 1 91 ? -6.079 -6.117 12.194 1.00 96.50 91 GLY A N 1
ATOM 719 C CA . GLY A 1 91 ? -7.536 -6.037 12.049 1.00 96.50 91 GLY A CA 1
ATOM 720 C C . GLY A 1 91 ? -8.042 -5.486 10.716 1.00 96.50 91 GLY A C 1
ATOM 721 O O . GLY A 1 91 ? -9.217 -5.669 10.383 1.00 96.50 91 GLY A O 1
ATOM 722 N N . LEU A 1 92 ? -7.187 -4.813 9.943 1.00 97.62 92 LEU A N 1
ATOM 723 C CA . LEU A 1 92 ? -7.579 -4.094 8.723 1.00 97.62 92 LEU A CA 1
ATOM 724 C C . LEU A 1 92 ? -7.091 -4.746 7.428 1.00 97.62 92 LEU A C 1
ATOM 726 O O . LEU A 1 92 ? -7.317 -4.195 6.351 1.00 97.62 92 LEU A O 1
ATOM 730 N N . ILE A 1 93 ? -6.453 -5.914 7.499 1.00 95.62 93 ILE A N 1
ATOM 731 C CA . ILE A 1 93 ? -6.115 -6.724 6.322 1.00 95.62 93 ILE A CA 1
ATOM 732 C C . ILE A 1 93 ? -7.388 -7.357 5.733 1.00 95.62 93 ILE A C 1
ATOM 734 O O . ILE A 1 93 ? -8.351 -7.650 6.448 1.00 95.62 93 ILE A O 1
ATOM 738 N N . ASN A 1 94 ? -7.402 -7.587 4.416 1.00 96.00 94 ASN A N 1
ATOM 739 C CA . ASN A 1 94 ? -8.517 -8.177 3.669 1.00 96.00 94 ASN A CA 1
ATOM 740 C C . ASN A 1 94 ? -9.834 -7.392 3.792 1.00 96.00 94 ASN A C 1
ATOM 742 O O . ASN A 1 94 ? -10.912 -7.986 3.842 1.00 96.00 94 ASN A O 1
ATOM 746 N N . MET A 1 95 ? -9.751 -6.068 3.876 1.00 97.38 95 MET A N 1
ATOM 747 C CA . MET A 1 95 ? -10.882 -5.155 4.022 1.00 97.38 95 MET A CA 1
ATOM 748 C C . MET A 1 95 ? -11.186 -4.465 2.691 1.00 97.38 95 MET A C 1
ATOM 750 O O . MET A 1 95 ? -10.269 -4.087 1.962 1.00 97.38 95 MET A O 1
ATOM 754 N N . CYS A 1 96 ? -12.465 -4.321 2.359 1.00 97.56 96 CYS A N 1
ATOM 755 C CA . CYS A 1 96 ? -12.922 -3.663 1.137 1.00 97.56 96 CYS A CA 1
ATOM 756 C C . CYS A 1 96 ? -13.095 -2.151 1.349 1.00 97.56 96 CYS A C 1
ATOM 758 O O . CYS A 1 96 ? -13.467 -1.714 2.439 1.00 97.56 96 CYS A O 1
ATOM 760 N N . VAL A 1 97 ? -12.890 -1.339 0.308 1.00 97.00 97 VAL A N 1
ATOM 761 C CA . VAL A 1 97 ? -13.239 0.094 0.363 1.00 97.00 97 VAL A CA 1
ATOM 762 C C . VAL A 1 97 ? -14.736 0.251 0.652 1.00 97.00 97 VAL A C 1
ATOM 764 O O . VAL A 1 97 ? -15.564 -0.336 -0.034 1.00 97.00 97 VAL A O 1
ATOM 767 N N . GLY A 1 98 ? -15.077 1.030 1.676 1.00 97.19 98 GLY A N 1
ATOM 768 C CA . GLY A 1 98 ? -16.428 1.209 2.210 1.00 97.19 98 GLY A CA 1
ATOM 769 C C . GLY A 1 98 ? -16.809 0.231 3.329 1.00 97.19 98 G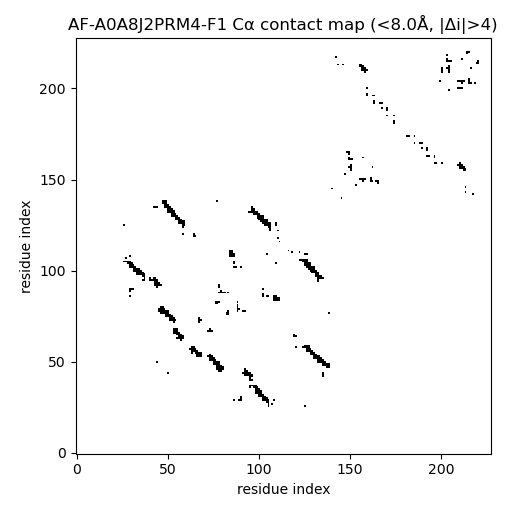LY A C 1
ATOM 770 O O . GLY A 1 98 ? -17.851 0.408 3.953 1.00 97.19 98 GLY A O 1
ATOM 771 N N . GLU A 1 99 ? -15.997 -0.791 3.618 1.00 98.38 99 GLU A N 1
ATOM 772 C CA . GLU A 1 99 ? -16.248 -1.725 4.724 1.00 98.38 99 GLU A CA 1
ATOM 773 C C . GLU A 1 99 ? -16.114 -1.019 6.083 1.00 98.38 99 GLU A C 1
ATOM 775 O O . GLU A 1 99 ? -15.321 -0.085 6.241 1.00 98.38 99 GLU A O 1
ATOM 780 N N . LYS A 1 100 ? -16.875 -1.484 7.081 1.00 98.44 100 LYS A N 1
ATOM 781 C CA . LYS A 1 100 ? -16.770 -1.054 8.478 1.00 98.44 100 LYS A CA 1
ATOM 782 C C . LYS A 1 100 ? -16.525 -2.240 9.394 1.00 98.44 100 LYS A C 1
ATOM 784 O O . LYS A 1 100 ? -17.182 -3.273 9.253 1.00 98.44 100 LYS A O 1
ATOM 789 N N . ARG A 1 101 ? -15.620 -2.082 10.357 1.00 98.44 101 ARG A N 1
ATOM 790 C CA . ARG A 1 101 ? -15.267 -3.113 11.341 1.00 98.44 101 ARG A CA 1
ATOM 791 C C . ARG A 1 101 ? -15.268 -2.559 12.757 1.00 98.44 101 ARG A C 1
ATOM 793 O O . ARG A 1 101 ? -14.880 -1.414 12.957 1.00 98.44 101 ARG A O 1
ATOM 800 N N . MET A 1 102 ? -15.645 -3.387 13.721 1.00 97.56 102 MET A N 1
ATOM 801 C CA . MET A 1 102 ? -15.350 -3.178 15.133 1.00 97.56 102 MET A CA 1
ATOM 802 C C . MET A 1 102 ? -14.119 -4.009 15.492 1.00 97.56 102 MET A C 1
ATOM 804 O O . MET A 1 102 ? -14.093 -5.218 15.258 1.00 97.56 102 MET A O 1
ATOM 808 N N . LEU A 1 103 ? -13.095 -3.361 16.042 1.00 96.75 103 LEU A N 1
ATOM 809 C CA . LEU A 1 103 ? -11.904 -4.018 16.569 1.00 96.75 103 LEU A CA 1
ATOM 810 C C . LEU A 1 103 ? -11.927 -3.942 18.093 1.00 96.75 103 LEU A C 1
ATOM 812 O O . LEU A 1 103 ? -11.969 -2.842 18.638 1.00 96.75 103 LEU A O 1
ATOM 816 N N . ILE A 1 104 ? -11.845 -5.083 18.774 1.00 94.56 104 ILE A N 1
ATOM 817 C CA . ILE A 1 104 ? -11.610 -5.142 20.222 1.00 94.56 104 ILE A CA 1
ATOM 818 C C . ILE A 1 104 ? -10.139 -5.491 20.424 1.00 94.56 104 ILE A C 1
ATOM 820 O O . ILE A 1 104 ? -9.716 -6.631 20.218 1.00 94.56 104 ILE A O 1
ATOM 824 N N . VAL A 1 105 ? -9.353 -4.470 20.756 1.00 92.19 105 VAL A N 1
ATOM 825 C CA . VAL A 1 105 ? -7.893 -4.494 20.777 1.00 92.19 105 VAL A CA 1
ATOM 826 C C . VAL A 1 105 ? -7.403 -4.667 22.216 1.00 92.19 105 VAL A C 1
ATOM 828 O O . VAL A 1 105 ? -7.650 -3.792 23.051 1.00 92.19 105 VAL A O 1
ATOM 831 N N . PRO A 1 106 ? -6.700 -5.765 22.532 1.00 90.62 106 PRO A N 1
ATOM 8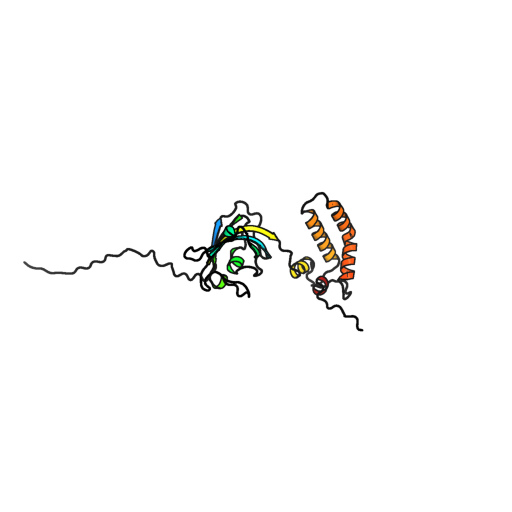32 C CA . PRO A 1 106 ? -6.119 -5.959 23.854 1.00 90.62 106 PRO A CA 1
ATOM 833 C C . PRO A 1 106 ? -4.911 -5.029 24.086 1.00 90.62 106 PRO A C 1
ATOM 835 O O . PRO A 1 106 ? -4.296 -4.578 23.114 1.00 90.62 106 PRO A O 1
ATOM 838 N N . PRO A 1 107 ? -4.519 -4.757 25.348 1.00 86.69 107 PRO A N 1
ATOM 839 C CA . PRO A 1 107 ? -3.454 -3.797 25.665 1.00 86.69 107 PRO A CA 1
ATOM 840 C C . PRO A 1 107 ? -2.134 -4.069 24.929 1.00 86.69 107 PRO A C 1
ATOM 842 O O . PRO A 1 107 ? -1.527 -3.161 24.363 1.00 86.69 107 PRO A O 1
ATOM 845 N N . ASN A 1 108 ? -1.728 -5.337 24.827 1.00 85.12 108 ASN A N 1
ATOM 846 C CA . ASN A 1 108 ? -0.504 -5.753 24.134 1.00 85.12 108 ASN A CA 1
ATOM 847 C C . ASN A 1 108 ? -0.488 -5.425 22.628 1.00 85.12 108 ASN A C 1
ATOM 849 O O . ASN A 1 108 ? 0.585 -5.406 22.032 1.00 85.12 108 ASN A O 1
ATOM 853 N N . LEU A 1 109 ? -1.649 -5.171 22.014 1.00 87.06 109 LEU A N 1
ATOM 854 C CA . LEU A 1 109 ? -1.774 -4.768 20.609 1.00 87.06 109 LEU A CA 1
ATOM 855 C C . LEU A 1 109 ? -2.155 -3.288 20.438 1.00 87.06 109 LEU A C 1
ATOM 857 O O . LEU A 1 109 ? -2.142 -2.784 19.314 1.00 87.06 109 LEU A O 1
ATOM 861 N N . ALA A 1 110 ? -2.488 -2.593 21.528 1.00 79.50 110 ALA A N 1
ATOM 862 C CA . ALA A 1 110 ? -2.914 -1.198 21.522 1.00 79.50 110 ALA A CA 1
ATOM 863 C C . ALA A 1 110 ? -1.742 -0.210 21.646 1.00 79.50 110 ALA A C 1
ATOM 865 O O . ALA A 1 110 ? -1.731 0.846 21.012 1.00 79.50 110 ALA A O 1
ATOM 866 N N . PHE A 1 111 ? -0.735 -0.550 22.447 1.00 70.00 111 PHE A N 1
ATOM 867 C CA . PHE A 1 111 ? 0.356 0.360 22.780 1.00 70.00 111 PHE A CA 1
ATOM 868 C C . PHE A 1 111 ? 1.616 -0.022 22.006 1.00 70.00 111 PHE A C 1
ATOM 870 O O . PHE A 1 111 ? 2.288 -1.004 22.308 1.00 70.00 111 PHE A O 1
ATOM 877 N N . VAL A 1 112 ? 1.951 0.767 20.984 1.00 59.53 112 VAL A N 1
ATOM 878 C CA . VAL A 1 112 ? 3.238 0.630 20.297 1.00 59.53 112 VAL A CA 1
ATOM 879 C C . VAL A 1 112 ? 4.303 1.302 21.162 1.00 59.53 112 VAL A C 1
ATOM 881 O O . VAL A 1 112 ? 4.189 2.489 21.460 1.00 59.53 112 VAL A O 1
ATOM 884 N N . ALA A 1 113 ? 5.367 0.581 21.521 1.00 51.22 113 ALA A N 1
ATOM 885 C CA . ALA A 1 113 ? 6.537 1.122 22.221 1.00 51.22 113 ALA A CA 1
ATOM 886 C C . ALA A 1 113 ? 7.401 2.023 21.306 1.00 51.22 113 ALA A C 1
ATOM 888 O O . ALA A 1 113 ? 8.608 1.831 21.178 1.00 51.22 113 ALA A O 1
ATOM 889 N N . LYS A 1 114 ? 6.786 2.984 20.604 1.00 54.28 114 LYS A N 1
ATOM 890 C CA . LYS A 1 114 ? 7.489 3.956 19.760 1.00 54.28 114 LYS A CA 1
ATOM 891 C C . LYS A 1 114 ? 7.675 5.276 20.516 1.00 54.28 114 LYS A C 1
ATOM 893 O O . LYS A 1 114 ? 6.686 5.843 20.988 1.00 54.28 114 LYS A O 1
ATOM 898 N N . PRO A 1 115 ? 8.910 5.807 20.601 1.00 45.84 115 PRO A N 1
ATOM 899 C CA . PRO A 1 115 ? 9.166 7.112 21.202 1.00 45.84 115 PRO A CA 1
ATOM 900 C C . PRO A 1 115 ? 8.296 8.203 20.561 1.00 45.84 115 PRO A C 1
ATOM 902 O O . PRO A 1 115 ? 8.221 8.303 19.339 1.00 45.84 115 PRO A O 1
ATOM 905 N N . GLY A 1 116 ? 7.638 9.025 21.383 1.00 49.22 116 GLY A N 1
ATOM 906 C CA . GLY A 1 116 ? 6.836 10.169 20.927 1.00 49.22 116 GLY A CA 1
ATOM 907 C C . GLY A 1 116 ? 5.342 9.903 20.704 1.00 49.22 116 GLY A C 1
ATOM 908 O O . GLY A 1 116 ? 4.588 10.863 20.539 1.00 49.22 116 GLY A O 1
ATOM 909 N N . TYR A 1 117 ? 4.874 8.651 20.767 1.00 52.50 117 TYR A N 1
ATOM 910 C CA . TYR A 1 117 ? 3.437 8.364 20.793 1.00 52.50 117 TYR A CA 1
ATOM 911 C C . TYR A 1 117 ? 2.874 8.653 22.193 1.00 52.50 117 TYR A C 1
ATOM 913 O O . TYR A 1 117 ? 3.130 7.921 23.145 1.00 52.50 117 TYR A O 1
ATOM 921 N N . LYS A 1 118 ? 2.109 9.742 22.335 1.00 53.34 118 LYS A N 1
ATOM 922 C CA . LYS A 1 118 ? 1.332 10.007 23.554 1.00 53.34 118 LYS A CA 1
ATOM 923 C C . LYS A 1 118 ? 0.035 9.220 23.482 1.00 53.34 118 LYS A C 1
ATOM 925 O O . LYS A 1 118 ? -0.828 9.518 22.657 1.00 53.34 118 LYS A O 1
ATOM 930 N N . THR A 1 119 ? -0.115 8.229 24.344 1.00 56.25 119 THR A N 1
ATOM 931 C CA . THR A 1 119 ? -1.358 7.473 24.429 1.00 56.25 119 THR A CA 1
ATOM 932 C C . THR A 1 119 ? -2.348 8.211 25.320 1.00 56.25 119 THR A C 1
ATOM 934 O O . THR A 1 119 ? -2.060 8.509 26.474 1.00 56.25 119 THR A O 1
ATOM 937 N N . VAL A 1 120 ? -3.513 8.542 24.764 1.00 62.22 120 VAL A N 1
ATOM 938 C CA . VAL A 1 120 ? -4.606 9.206 25.498 1.00 62.22 120 VAL A CA 1
ATOM 939 C C . VAL A 1 120 ? -5.401 8.196 26.340 1.00 62.22 120 VAL A C 1
ATOM 941 O O . VAL A 1 120 ? -6.045 8.573 27.315 1.00 62.22 120 VAL A O 1
ATOM 944 N N . ALA A 1 121 ? -5.344 6.912 25.978 1.00 63.69 121 ALA A N 1
ATOM 945 C CA . ALA A 1 121 ? -6.009 5.829 26.691 1.00 63.69 121 ALA A CA 1
ATOM 946 C C . ALA A 1 121 ? -5.126 5.244 27.818 1.00 63.69 121 ALA A C 1
ATOM 948 O O . ALA A 1 121 ? -3.897 5.298 27.703 1.00 63.69 121 ALA A O 1
ATOM 949 N N . PRO A 1 122 ? -5.719 4.669 28.886 1.00 67.50 122 PRO A N 1
ATOM 950 C CA . PRO A 1 122 ? -4.962 4.048 29.975 1.00 67.50 122 PRO A CA 1
ATOM 951 C C . PRO A 1 122 ? -4.183 2.814 29.495 1.00 67.50 122 PRO A C 1
ATOM 953 O O . PRO A 1 122 ? -4.728 2.005 28.747 1.00 67.50 122 PRO A O 1
ATOM 956 N N . SER A 1 123 ? -2.939 2.652 29.958 1.00 67.88 123 SER A N 1
ATOM 957 C CA . SER A 1 123 ? -1.943 1.690 29.443 1.00 67.88 123 SER A CA 1
ATOM 958 C C . SER A 1 123 ? -2.358 0.214 29.456 1.00 67.88 123 SER A C 1
ATOM 960 O O . SER A 1 123 ? -1.869 -0.547 28.629 1.00 67.88 123 SER A O 1
ATOM 962 N N . ASP A 1 124 ? -3.281 -0.182 30.335 1.00 73.06 124 ASP A N 1
ATOM 963 C CA . ASP A 1 124 ? -3.727 -1.578 30.487 1.00 73.06 124 ASP A CA 1
ATOM 964 C C . ASP A 1 124 ? -5.179 -1.797 30.027 1.00 73.06 124 ASP A C 1
ATOM 966 O O . ASP A 1 124 ? -5.822 -2.786 30.378 1.00 73.06 124 ASP A O 1
ATOM 970 N N . SER A 1 125 ? -5.736 -0.861 29.252 1.00 79.19 125 SER A N 1
ATOM 971 C CA . SER A 1 125 ? -7.130 -0.938 28.800 1.00 79.19 125 SER A CA 1
ATOM 972 C C . SER A 1 125 ? -7.294 -1.725 27.503 1.00 79.19 125 SER A C 1
ATOM 974 O O . SER A 1 125 ? -6.552 -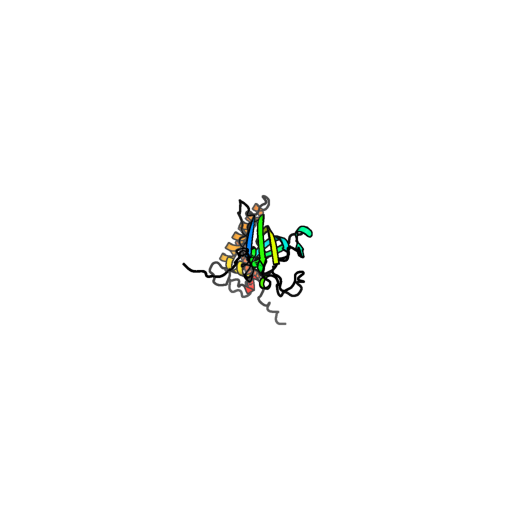1.533 26.541 1.00 79.19 125 SER A O 1
ATOM 976 N N . VAL A 1 126 ? -8.340 -2.552 27.452 1.00 87.50 126 VAL A N 1
ATOM 977 C CA . VAL A 1 126 ? -8.896 -3.053 26.189 1.00 87.50 126 VAL A CA 1
ATOM 978 C C . VAL A 1 126 ? -9.594 -1.889 25.487 1.00 87.50 126 VAL A C 1
ATOM 980 O O . VAL A 1 126 ? -10.425 -1.202 26.089 1.00 87.50 126 VAL A O 1
ATOM 983 N N . LEU A 1 127 ? -9.255 -1.662 24.221 1.00 91.00 127 LEU A N 1
ATOM 984 C CA . LEU A 1 127 ? -9.794 -0.563 23.421 1.00 91.00 127 LEU A CA 1
ATOM 985 C C . LEU A 1 127 ? -10.726 -1.100 22.342 1.00 91.00 127 LEU A C 1
ATOM 987 O O . LEU A 1 127 ? -10.452 -2.127 21.728 1.00 91.00 127 LEU A O 1
ATOM 991 N N . GLN A 1 128 ? -11.810 -0.382 22.088 1.00 94.19 128 GLN A N 1
ATOM 992 C CA . GLN A 1 128 ? -12.715 -0.646 20.980 1.00 94.19 128 GLN A CA 1
ATOM 993 C C . GLN A 1 128 ? -12.494 0.400 19.891 1.00 94.19 128 GLN A C 1
ATOM 995 O O . GLN A 1 128 ? -12.366 1.590 20.180 1.00 94.19 128 GLN A O 1
ATOM 1000 N N . TYR A 1 129 ? -12.449 -0.040 18.639 1.00 95.94 129 TYR A N 1
ATOM 1001 C CA . TYR A 1 129 ? -12.321 0.839 17.487 1.00 95.94 129 TYR A CA 1
ATOM 1002 C C . TYR A 1 129 ? -13.368 0.507 16.436 1.00 95.94 129 TYR A C 1
ATOM 1004 O O . TYR A 1 129 ? -13.313 -0.550 15.813 1.00 95.94 129 TYR A O 1
ATOM 1012 N N . GLU A 1 130 ? -14.270 1.450 16.181 1.00 97.81 130 GLU A N 1
ATOM 1013 C CA . GLU A 1 130 ? -15.082 1.428 14.969 1.00 97.81 130 GLU A CA 1
ATOM 1014 C C . GLU A 1 130 ? -14.257 2.023 13.825 1.00 97.81 130 GLU A C 1
ATOM 1016 O O . GLU A 1 130 ? -13.895 3.200 13.866 1.00 97.81 130 GLU A O 1
ATOM 1021 N N . MET A 1 131 ? -13.970 1.210 12.814 1.00 98.19 131 MET A N 1
ATOM 1022 C CA . MET A 1 131 ? -13.114 1.518 11.672 1.00 98.19 131 MET A CA 1
ATOM 1023 C C . MET A 1 131 ? -13.934 1.537 10.384 1.00 98.19 131 MET A C 1
ATOM 1025 O O . MET A 1 131 ? -14.791 0.683 10.186 1.00 98.19 131 MET A O 1
ATOM 1029 N N . GLU A 1 132 ? -13.631 2.459 9.475 1.00 98.38 132 GLU A N 1
ATOM 1030 C CA . GLU A 1 132 ? -14.191 2.532 8.122 1.00 98.38 132 GLU A CA 1
ATOM 1031 C C . GLU A 1 132 ? -13.061 2.748 7.114 1.00 98.38 132 GLU A C 1
ATOM 1033 O O . GLU A 1 132 ? -12.304 3.717 7.229 1.00 98.38 132 GLU A O 1
ATOM 1038 N N . LEU A 1 133 ? -12.952 1.865 6.120 1.00 98.25 133 LEU A N 1
ATOM 1039 C CA . LEU A 1 133 ? -11.944 1.982 5.068 1.00 98.25 133 LEU A CA 1
ATOM 1040 C C . LEU A 1 133 ? -12.459 2.882 3.947 1.00 98.25 133 LEU A C 1
ATOM 1042 O O . LEU A 1 133 ? -13.422 2.542 3.272 1.00 98.25 133 LEU A O 1
ATOM 1046 N N . LEU A 1 134 ? -11.808 4.020 3.724 1.00 97.12 134 LEU A N 1
ATOM 1047 C CA . LEU A 1 134 ? -12.228 5.003 2.721 1.00 97.12 134 LEU A CA 1
ATOM 1048 C C . LEU A 1 134 ? -11.505 4.818 1.391 1.00 97.12 134 LEU A C 1
ATOM 1050 O O . LEU A 1 134 ? -12.076 5.087 0.338 1.00 97.12 134 LEU A O 1
ATOM 1054 N N . LYS A 1 135 ? -10.235 4.405 1.437 1.00 96.31 135 LYS A N 1
ATOM 1055 C CA . LYS A 1 135 ? -9.386 4.305 0.250 1.00 96.31 135 LYS A CA 1
ATOM 1056 C C . LYS A 1 135 ? -8.254 3.304 0.448 1.00 96.31 135 LYS A C 1
ATOM 1058 O O . LYS A 1 135 ? -7.689 3.219 1.539 1.00 96.31 135 LYS A O 1
ATOM 1063 N N . ILE A 1 136 ? -7.916 2.605 -0.631 1.00 95.69 136 ILE A N 1
ATOM 1064 C CA . ILE A 1 136 ? -6.701 1.807 -0.771 1.00 95.69 136 ILE A CA 1
ATOM 1065 C C . ILE A 1 136 ? -5.844 2.485 -1.840 1.00 95.69 136 ILE A C 1
ATOM 1067 O O . ILE A 1 136 ? -6.292 2.694 -2.962 1.00 95.69 136 ILE A O 1
ATOM 1071 N N . ASP A 1 137 ? -4.616 2.835 -1.482 1.00 91.62 137 ASP A N 1
ATOM 1072 C CA . ASP A 1 137 ? -3.575 3.256 -2.410 1.00 91.62 137 ASP A CA 1
ATOM 1073 C C . ASP A 1 137 ? -2.457 2.205 -2.411 1.00 91.62 137 ASP A C 1
ATOM 1075 O O . ASP A 1 137 ? -2.123 1.603 -1.386 1.00 91.62 137 ASP A O 1
ATOM 1079 N N . LYS A 1 138 ? -1.829 1.974 -3.564 1.00 83.69 138 LYS A N 1
ATOM 1080 C CA . LYS A 1 138 ? -0.649 1.107 -3.641 1.00 83.69 138 LYS A CA 1
ATOM 1081 C C . LYS A 1 138 ? 0.566 1.909 -3.185 1.00 83.69 138 LYS A C 1
ATOM 1083 O O . LYS A 1 138 ? 0.878 2.942 -3.773 1.00 83.69 138 LYS A O 1
ATOM 1088 N N . SER A 1 139 ? 1.259 1.446 -2.142 1.00 68.81 139 SER A N 1
ATOM 1089 C CA . SER A 1 139 ? 2.589 1.983 -1.839 1.00 68.81 139 SER A CA 1
ATOM 1090 C C . SER A 1 139 ? 3.503 1.726 -3.034 1.00 68.81 139 SER A C 1
ATOM 1092 O O . SER A 1 139 ? 3.406 0.652 -3.636 1.00 68.81 139 SER A O 1
ATOM 1094 N N . PRO A 1 140 ? 4.441 2.640 -3.337 1.00 67.12 140 PRO A N 1
ATOM 1095 C CA . PRO A 1 140 ? 5.585 2.286 -4.155 1.00 67.12 140 PRO A CA 1
ATOM 1096 C C . PRO A 1 140 ? 6.215 0.996 -3.598 1.00 67.12 140 PRO A C 1
ATOM 1098 O O . PRO A 1 140 ? 6.339 0.880 -2.367 1.00 67.12 140 PRO A O 1
ATOM 1101 N N . PRO A 1 141 ? 6.545 0.017 -4.457 1.00 67.44 141 PRO A N 1
ATOM 1102 C CA . PRO A 1 141 ? 7.226 -1.201 -4.034 1.00 67.44 141 PRO A CA 1
ATOM 1103 C C . PRO A 1 141 ? 8.544 -0.848 -3.335 1.00 67.44 141 PRO A C 1
ATOM 1105 O O . PRO A 1 141 ? 9.187 0.154 -3.656 1.00 67.44 141 PRO A O 1
ATOM 1108 N N . SER A 1 142 ? 8.946 -1.648 -2.347 1.00 74.56 142 SER A N 1
ATOM 1109 C CA . SER A 1 142 ? 10.242 -1.439 -1.693 1.00 74.56 142 SER A CA 1
ATOM 1110 C C . SER A 1 142 ? 11.397 -1.700 -2.661 1.00 74.56 142 SER A C 1
ATOM 1112 O O . SER A 1 142 ? 11.259 -2.476 -3.603 1.00 74.56 142 SER A O 1
ATOM 1114 N N . ASN A 1 143 ? 12.573 -1.125 -2.391 1.00 82.00 143 ASN A N 1
ATOM 1115 C CA . ASN A 1 143 ? 13.776 -1.347 -3.202 1.00 82.00 143 ASN A CA 1
ATOM 1116 C C . ASN A 1 143 ? 14.080 -2.845 -3.420 1.00 82.00 143 ASN A C 1
ATOM 1118 O O . ASN A 1 143 ? 14.469 -3.266 -4.509 1.00 82.00 143 ASN A O 1
ATOM 1122 N N . ALA A 1 144 ? 13.866 -3.672 -2.394 1.00 83.44 144 ALA A N 1
ATOM 1123 C CA . ALA A 1 144 ? 14.052 -5.118 -2.482 1.00 83.44 144 ALA A CA 1
ATOM 1124 C C . ALA A 1 144 ? 13.007 -5.807 -3.376 1.00 83.44 144 ALA A C 1
ATOM 1126 O O . ALA A 1 144 ? 13.346 -6.748 -4.085 1.00 83.44 144 ALA A O 1
ATOM 1127 N N . GLU A 1 145 ? 11.754 -5.354 -3.355 1.00 83.06 145 GLU A N 1
ATOM 1128 C CA . GLU A 1 145 ? 10.694 -5.889 -4.219 1.00 83.06 145 GLU A CA 1
ATOM 1129 C C . GLU A 1 145 ? 10.912 -5.477 -5.668 1.00 83.06 145 GLU A C 1
ATOM 1131 O O . GLU A 1 145 ? 10.883 -6.334 -6.539 1.00 83.06 145 GLU A O 1
ATOM 1136 N N . VAL A 1 146 ? 11.245 -4.207 -5.915 1.00 87.12 146 VAL A N 1
ATOM 1137 C CA . VAL A 1 146 ? 11.606 -3.728 -7.256 1.00 87.12 146 VAL A CA 1
ATOM 1138 C C . VAL A 1 146 ? 12.774 -4.531 -7.814 1.00 87.12 146 VAL A C 1
ATOM 1140 O O . VAL A 1 146 ? 12.713 -4.978 -8.951 1.00 87.12 146 VAL A O 1
ATOM 1143 N N . PHE A 1 147 ? 13.818 -4.766 -7.013 1.00 90.88 147 PHE A N 1
ATOM 1144 C CA . PHE A 1 147 ? 14.967 -5.549 -7.462 1.00 90.88 147 PHE A CA 1
ATOM 1145 C C . PHE A 1 147 ? 14.564 -6.982 -7.832 1.00 90.88 147 PHE A C 1
ATOM 1147 O O . PHE A 1 147 ? 14.896 -7.437 -8.918 1.00 90.88 147 PHE A O 1
ATOM 1154 N N . LYS A 1 148 ? 13.786 -7.658 -6.975 1.00 90.69 148 LYS A N 1
ATOM 1155 C CA . LYS A 1 148 ? 13.261 -9.008 -7.247 1.00 90.69 148 LYS A CA 1
ATOM 1156 C C . LYS A 1 148 ? 12.322 -9.068 -8.451 1.00 90.69 148 LYS A C 1
ATOM 1158 O O . LYS A 1 148 ? 12.225 -10.102 -9.089 1.00 90.69 148 LYS A O 1
ATOM 1163 N N . GLU A 1 149 ? 11.586 -7.998 -8.731 1.00 89.44 149 GLU A N 1
ATOM 1164 C CA . GLU A 1 149 ? 10.724 -7.924 -9.911 1.00 89.44 149 GLU A CA 1
ATOM 1165 C C . GLU A 1 149 ? 11.510 -7.738 -11.213 1.00 89.44 149 GLU A C 1
ATOM 1167 O O . GLU A 1 149 ? 10.997 -8.089 -12.276 1.00 89.44 149 GLU A O 1
ATOM 1172 N N . ILE A 1 150 ? 12.703 -7.137 -11.145 1.00 93.81 150 ILE A N 1
ATOM 1173 C CA . ILE A 1 150 ? 13.592 -6.959 -12.298 1.00 93.81 150 ILE A CA 1
ATOM 1174 C C . ILE A 1 150 ? 14.434 -8.218 -12.526 1.00 93.81 150 ILE A C 1
ATOM 1176 O O . ILE A 1 150 ? 14.573 -8.634 -13.667 1.00 93.81 150 ILE A O 1
ATOM 1180 N N . ASP A 1 151 ? 14.974 -8.811 -11.461 1.00 94.56 151 ASP A N 1
ATOM 1181 C CA . ASP A 1 151 ? 15.780 -10.040 -11.464 1.00 94.56 151 ASP A CA 1
ATOM 1182 C C . ASP A 1 151 ? 14.893 -11.270 -11.754 1.00 94.56 151 ASP A C 1
ATOM 1184 O O . ASP A 1 151 ? 14.392 -11.946 -10.850 1.00 94.56 151 ASP A O 1
ATOM 1188 N N . LEU A 1 152 ? 14.632 -11.519 -13.041 1.00 95.06 152 LEU A N 1
ATOM 1189 C CA . LEU A 1 152 ? 13.683 -12.533 -13.508 1.00 95.06 152 LEU A CA 1
ATOM 1190 C C . LEU A 1 152 ? 14.235 -13.949 -13.343 1.00 95.06 152 LEU A C 1
ATOM 1192 O O . LEU A 1 152 ? 13.456 -14.892 -13.188 1.00 95.06 152 LEU A O 1
ATOM 1196 N N . ASN A 1 153 ? 15.558 -14.108 -13.396 1.00 95.38 153 ASN A N 1
ATOM 1197 C CA . ASN A 1 153 ? 16.222 -15.400 -13.248 1.00 95.38 153 ASN A CA 1
ATOM 1198 C C . ASN A 1 153 ? 16.692 -15.683 -11.800 1.00 95.38 153 ASN A C 1
ATOM 1200 O O . ASN A 1 153 ? 17.168 -16.786 -11.524 1.00 95.38 153 ASN A O 1
ATOM 1204 N N . SER A 1 154 ? 16.496 -14.736 -10.873 1.00 95.19 154 SER A N 1
ATOM 1205 C CA . SER A 1 154 ? 16.872 -14.822 -9.454 1.00 95.19 154 SER A CA 1
ATOM 1206 C C . SER A 1 154 ? 18.372 -15.023 -9.201 1.00 95.19 154 SER A C 1
ATOM 1208 O O . SER A 1 154 ? 18.758 -15.598 -8.174 1.00 95.19 154 SER A O 1
ATOM 1210 N N . ASP A 1 155 ? 19.233 -14.559 -10.105 1.00 95.94 155 ASP A N 1
ATOM 1211 C CA . ASP A 1 155 ? 20.689 -14.676 -9.984 1.00 95.94 155 ASP A CA 1
ATOM 1212 C C . ASP A 1 155 ? 21.329 -13.539 -9.157 1.00 95.94 155 ASP A C 1
ATOM 1214 O O . ASP A 1 155 ? 22.549 -13.521 -8.951 1.00 95.94 155 ASP A O 1
ATOM 1218 N N . ARG A 1 156 ? 20.494 -12.654 -8.590 1.00 93.62 156 ARG A N 1
ATOM 1219 C CA . ARG A 1 156 ? 20.847 -11.512 -7.730 1.00 93.62 156 ARG A CA 1
ATOM 1220 C C . ARG A 1 156 ? 21.600 -10.393 -8.440 1.00 93.62 156 ARG A C 1
ATOM 1222 O O . ARG A 1 156 ? 22.227 -9.561 -7.773 1.00 93.62 156 ARG A O 1
ATOM 1229 N N . LYS A 1 157 ? 21.527 -10.334 -9.761 1.00 95.31 157 LYS A N 1
ATOM 1230 C CA . LYS A 1 157 ? 22.123 -9.281 -10.579 1.00 95.31 157 LYS A CA 1
ATOM 1231 C C . LYS A 1 157 ? 21.177 -8.984 -11.738 1.00 95.31 157 LYS A C 1
ATOM 1233 O O . LYS A 1 157 ? 20.405 -9.820 -12.162 1.00 95.31 157 LYS A O 1
ATOM 1238 N N . ILE A 1 158 ? 21.180 -7.748 -12.212 1.00 97.00 158 ILE A N 1
ATOM 1239 C CA . ILE A 1 158 ? 20.256 -7.324 -13.263 1.00 97.00 158 ILE A CA 1
ATOM 1240 C C . ILE A 1 158 ? 21.011 -7.256 -14.581 1.00 97.00 158 ILE A C 1
ATOM 1242 O O . ILE A 1 158 ? 21.965 -6.487 -14.719 1.00 97.00 158 ILE A O 1
ATOM 1246 N N . SER A 1 159 ? 20.559 -8.035 -15.556 1.00 97.75 159 SER A N 1
ATOM 1247 C CA . SER A 1 159 ? 21.009 -7.975 -16.945 1.00 97.75 159 SER A CA 1
ATOM 1248 C C . SER A 1 159 ? 20.318 -6.851 -17.734 1.00 97.75 159 SER A C 1
ATOM 1250 O O . SER A 1 159 ? 19.307 -6.273 -17.320 1.00 97.75 159 SER A O 1
ATOM 1252 N N . ARG A 1 160 ? 20.864 -6.517 -18.911 1.00 96.81 160 ARG A N 1
ATOM 1253 C CA . ARG A 1 160 ? 20.256 -5.534 -19.830 1.00 96.81 160 ARG A CA 1
ATOM 1254 C C . ARG A 1 160 ? 18.869 -5.959 -20.286 1.00 96.81 160 ARG A C 1
ATOM 1256 O O . ARG A 1 160 ? 17.982 -5.114 -20.381 1.00 96.81 160 ARG A O 1
ATOM 1263 N N . ASP A 1 161 ? 18.687 -7.250 -20.536 1.00 96.62 161 ASP A N 1
ATOM 1264 C CA . ASP A 1 161 ? 17.421 -7.805 -21.008 1.00 96.62 161 ASP A CA 1
ATOM 1265 C C . ASP A 1 161 ? 16.341 -7.670 -19.936 1.00 96.62 161 ASP A C 1
ATOM 1267 O O . ASP A 1 161 ? 15.257 -7.154 -20.206 1.00 96.62 161 ASP A O 1
ATOM 1271 N N . GLU A 1 162 ? 16.666 -8.022 -18.695 1.00 96.75 162 GLU A N 1
ATOM 1272 C CA . GLU A 1 162 ? 15.793 -7.833 -17.535 1.00 96.75 162 GLU A CA 1
ATOM 1273 C C . GLU A 1 162 ? 15.432 -6.362 -17.319 1.00 96.75 162 GLU A C 1
ATOM 1275 O O . GLU A 1 162 ? 14.257 -6.018 -17.158 1.00 96.75 162 GLU A O 1
ATOM 1280 N N . MET A 1 163 ? 16.421 -5.467 -17.406 1.00 95.62 163 MET A N 1
ATOM 1281 C CA . MET A 1 163 ? 16.189 -4.027 -17.316 1.00 95.62 163 MET A CA 1
ATOM 1282 C C . MET A 1 163 ? 15.307 -3.517 -18.466 1.00 95.62 163 MET A C 1
ATOM 1284 O O . MET A 1 163 ? 14.386 -2.736 -18.234 1.00 95.62 163 MET A O 1
ATOM 1288 N N . SER A 1 164 ? 15.537 -3.971 -19.702 1.00 94.81 164 SER A N 1
ATOM 1289 C CA . SER A 1 164 ? 14.734 -3.616 -20.882 1.00 94.81 164 SER A CA 1
ATOM 1290 C C . SER A 1 164 ? 13.286 -4.073 -20.711 1.00 94.81 164 SER A C 1
ATOM 1292 O O . SER A 1 164 ? 12.355 -3.292 -20.936 1.00 94.81 164 SER A O 1
ATOM 1294 N N . ILE A 1 165 ? 13.075 -5.306 -20.240 1.00 93.69 165 ILE A N 1
ATOM 1295 C CA . ILE A 1 165 ? 11.750 -5.853 -19.929 1.00 93.69 165 ILE A CA 1
ATOM 1296 C C . ILE A 1 165 ? 11.070 -5.013 -18.846 1.00 93.69 165 ILE A C 1
ATOM 1298 O O . ILE A 1 165 ? 9.916 -4.610 -19.024 1.00 93.69 165 ILE A O 1
ATOM 1302 N N . HIS A 1 166 ? 11.770 -4.693 -17.757 1.00 91.75 166 HIS A N 1
ATOM 1303 C CA . HIS A 1 166 ? 11.206 -3.896 -16.674 1.00 91.75 166 HIS A CA 1
ATOM 1304 C C . HIS A 1 166 ? 10.848 -2.473 -17.121 1.00 91.75 166 HIS A C 1
ATOM 1306 O O . HIS A 1 166 ? 9.737 -2.012 -16.861 1.00 91.75 166 HIS A O 1
ATOM 1312 N N . VAL A 1 167 ? 11.729 -1.786 -17.855 1.00 91.38 167 VAL A N 1
ATOM 1313 C CA . VAL A 1 167 ? 11.463 -0.440 -18.390 1.00 91.38 167 VAL A CA 1
ATOM 1314 C C . VAL A 1 167 ? 10.270 -0.464 -19.352 1.00 91.38 167 VAL A C 1
ATOM 1316 O O . VAL A 1 167 ? 9.397 0.400 -19.265 1.00 91.38 167 VAL A O 1
ATOM 1319 N N . LYS A 1 168 ? 10.161 -1.477 -20.223 1.00 90.69 168 LYS A N 1
ATOM 1320 C CA . LYS A 1 168 ? 8.991 -1.670 -21.101 1.00 90.69 168 LYS A CA 1
ATOM 1321 C C . LYS A 1 168 ? 7.711 -1.896 -20.293 1.00 90.69 168 LYS A C 1
ATOM 1323 O O . LYS A 1 168 ? 6.685 -1.293 -20.609 1.00 90.69 168 LYS A O 1
ATOM 1328 N N . LYS A 1 169 ? 7.759 -2.731 -19.249 1.00 88.06 169 LYS A N 1
ATOM 1329 C CA . LYS A 1 169 ? 6.630 -2.983 -18.335 1.00 88.06 169 LYS A CA 1
ATOM 1330 C C . LYS A 1 169 ? 6.192 -1.695 -17.635 1.00 88.06 169 LYS A C 1
ATOM 1332 O O . LYS A 1 169 ? 4.999 -1.402 -17.607 1.00 88.06 169 LYS A O 1
ATOM 1337 N N . LEU A 1 170 ? 7.146 -0.904 -17.146 1.00 84.12 170 LEU A N 1
ATOM 1338 C CA . LEU A 1 170 ? 6.899 0.379 -16.495 1.00 84.12 170 LEU A CA 1
ATOM 1339 C C . LEU A 1 170 ? 6.231 1.377 -17.453 1.00 84.12 170 LEU A C 1
ATOM 1341 O O . LEU A 1 170 ? 5.202 1.954 -17.117 1.00 84.12 170 LEU A O 1
ATOM 1345 N N . LEU A 1 171 ? 6.765 1.543 -18.668 1.00 83.75 171 LEU A N 1
ATOM 1346 C CA . LEU A 1 171 ? 6.197 2.447 -19.677 1.00 83.75 171 LEU A CA 1
ATOM 1347 C C . LEU A 1 171 ? 4.771 2.044 -20.085 1.00 83.75 171 LEU A C 1
ATOM 1349 O O . LEU A 1 171 ? 3.904 2.908 -20.196 1.00 83.75 171 LEU A O 1
ATOM 1353 N N . ARG A 1 172 ? 4.500 0.743 -20.253 1.00 81.75 172 ARG A N 1
ATOM 1354 C CA . ARG A 1 172 ? 3.146 0.230 -20.540 1.00 81.75 172 ARG A CA 1
ATOM 1355 C C . ARG A 1 172 ? 2.177 0.453 -19.381 1.00 81.75 172 ARG A C 1
ATOM 1357 O O . ARG A 1 172 ? 1.010 0.744 -19.617 1.00 81.75 172 ARG A O 1
ATOM 1364 N N . TRP A 1 173 ? 2.643 0.329 -18.138 1.00 72.38 173 TRP A N 1
ATOM 1365 C CA . TRP A 1 173 ? 1.817 0.622 -16.967 1.00 72.38 173 TRP A CA 1
ATOM 1366 C C . TRP A 1 173 ? 1.360 2.087 -16.955 1.00 72.38 173 TRP A C 1
ATOM 1368 O O . TRP A 1 173 ? 0.172 2.336 -16.775 1.00 72.38 173 TRP A O 1
ATOM 1378 N N . TYR A 1 174 ? 2.257 3.033 -17.262 1.00 67.69 174 TYR A N 1
ATOM 1379 C CA . TYR A 1 174 ? 1.894 4.449 -17.403 1.00 67.69 174 TYR A CA 1
ATOM 1380 C C . TYR A 1 174 ? 0.922 4.715 -18.567 1.00 67.69 174 TYR A C 1
ATOM 1382 O O . TYR A 1 174 ? 0.029 5.542 -18.412 1.00 67.69 174 TYR A O 1
ATOM 1390 N N . GLN A 1 175 ? 1.027 4.004 -19.703 1.00 69.44 175 GLN A N 1
ATOM 1391 C CA . GLN A 1 175 ? 0.053 4.144 -20.807 1.00 69.44 175 GLN A CA 1
ATOM 1392 C C . GLN A 1 175 ? -1.379 3.829 -20.369 1.00 69.44 175 GLN A C 1
ATOM 1394 O O . GLN A 1 175 ? -2.319 4.483 -20.808 1.00 69.44 175 GLN A O 1
ATOM 1399 N N . ASN A 1 176 ? -1.544 2.835 -19.499 1.00 66.19 176 ASN A N 1
ATOM 1400 C CA . ASN A 1 176 ? -2.858 2.354 -19.083 1.00 66.19 176 ASN A CA 1
ATOM 1401 C C . ASN A 1 176 ? -3.497 3.205 -17.968 1.00 66.19 176 ASN A C 1
ATOM 1403 O O . ASN A 1 176 ? -4.619 2.908 -17.566 1.00 66.19 176 ASN A O 1
ATOM 1407 N N . GLN A 1 177 ? -2.797 4.224 -17.450 1.00 67.38 177 GLN A N 1
ATOM 1408 C CA . GLN A 1 177 ? -3.211 5.005 -16.277 1.00 67.38 177 GLN A CA 1
ATOM 1409 C C . GLN A 1 177 ? -3.852 6.378 -16.588 1.00 67.38 177 GLN A C 1
ATOM 1411 O O . GLN A 1 177 ? -4.120 7.124 -15.651 1.00 67.38 177 GLN A O 1
ATOM 1416 N N . ASP A 1 178 ? -4.185 6.638 -17.864 1.00 54.94 178 ASP A N 1
ATOM 1417 C CA . ASP A 1 178 ? -5.091 7.694 -18.371 1.00 54.94 178 ASP A CA 1
ATOM 1418 C C . ASP A 1 178 ? -4.482 9.082 -18.732 1.00 54.94 178 ASP A C 1
ATOM 1420 O O . ASP A 1 178 ? -3.955 9.804 -17.888 1.00 54.94 178 ASP A O 1
ATOM 1424 N N . SER A 1 179 ? -4.576 9.434 -20.031 1.00 49.53 179 SER A N 1
ATOM 1425 C CA . SER A 1 179 ? -4.592 10.767 -20.686 1.00 49.53 179 SER A CA 1
ATOM 1426 C C . SER A 1 179 ? -4.099 10.644 -22.141 1.00 49.53 179 SER A C 1
ATOM 1428 O O . SER A 1 179 ? -2.936 10.342 -22.412 1.00 49.53 179 SER A O 1
ATOM 1430 N N . VAL A 1 180 ? -4.984 10.924 -23.102 1.00 53.97 180 VAL A N 1
ATOM 1431 C CA . VAL A 1 180 ? -4.795 10.788 -24.566 1.00 53.97 180 VAL A CA 1
ATOM 1432 C C . VAL A 1 180 ? -3.621 11.620 -25.139 1.00 53.97 180 VAL A C 1
ATOM 1434 O O . VAL A 1 180 ? -3.231 11.422 -26.285 1.00 53.97 180 VAL A O 1
ATOM 1437 N N . LEU A 1 181 ? -2.977 12.486 -24.346 1.00 53.22 181 LEU A N 1
ATOM 1438 C CA . LEU A 1 181 ? -1.878 13.365 -24.781 1.00 53.22 181 LEU A CA 1
ATOM 1439 C C . LEU A 1 181 ? -0.451 12.829 -24.520 1.00 53.22 181 LEU A C 1
ATOM 1441 O O . LEU A 1 181 ? 0.511 13.487 -24.919 1.00 53.22 181 LEU A O 1
ATOM 1445 N N . ASP A 1 182 ? -0.276 11.660 -23.886 1.00 66.75 182 ASP A N 1
ATOM 1446 C CA . ASP A 1 182 ? 1.063 11.109 -23.562 1.00 66.75 182 ASP A CA 1
ATOM 1447 C C . ASP A 1 182 ? 1.461 9.867 -24.391 1.00 66.75 182 ASP A C 1
ATOM 1449 O O . ASP A 1 182 ? 2.593 9.385 -24.319 1.00 66.75 182 ASP A O 1
ATOM 1453 N N . TYR A 1 183 ? 0.570 9.357 -25.250 1.00 69.31 183 TYR A N 1
ATOM 1454 C CA . TYR A 1 183 ? 0.822 8.133 -26.025 1.00 69.31 183 TYR A CA 1
ATOM 1455 C C . TYR A 1 183 ? 2.022 8.237 -26.973 1.00 69.31 183 TYR A C 1
ATOM 1457 O O . TYR A 1 183 ? 2.849 7.323 -27.011 1.00 69.31 183 TYR A O 1
ATOM 1465 N N . GLU A 1 184 ? 2.155 9.339 -27.716 1.00 78.44 184 GLU A N 1
ATOM 1466 C CA . GLU A 1 184 ? 3.275 9.540 -28.648 1.00 78.44 184 GLU A CA 1
ATOM 1467 C C . GLU A 1 184 ? 4.615 9.659 -27.917 1.00 78.44 184 GLU A C 1
ATOM 1469 O O . GLU A 1 184 ? 5.614 9.079 -28.344 1.00 78.44 184 GLU A O 1
ATOM 1474 N N . LYS A 1 185 ? 4.636 10.341 -26.766 1.00 81.56 185 LYS A N 1
ATOM 1475 C CA . LYS A 1 185 ? 5.831 10.459 -25.919 1.00 81.56 185 LYS A CA 1
ATOM 1476 C C . LYS A 1 185 ? 6.240 9.110 -25.345 1.00 81.56 185 LYS A C 1
ATOM 1478 O O . LYS A 1 185 ? 7.432 8.800 -25.314 1.00 81.56 185 LYS A O 1
ATOM 1483 N N . ILE A 1 186 ? 5.280 8.297 -24.905 1.00 78.31 186 ILE A N 1
ATOM 1484 C CA . ILE A 1 186 ? 5.578 6.955 -24.403 1.00 78.31 186 ILE A CA 1
ATOM 1485 C C . ILE A 1 186 ? 6.052 6.046 -25.542 1.00 78.31 186 ILE A C 1
ATOM 1487 O O . ILE A 1 186 ? 7.018 5.312 -25.350 1.00 78.31 186 ILE A O 1
ATOM 1491 N N . ARG A 1 187 ? 5.466 6.140 -26.743 1.00 81.88 187 ARG A N 1
ATOM 1492 C CA . ARG A 1 187 ? 5.938 5.403 -27.927 1.00 81.88 187 ARG A CA 1
ATOM 1493 C C . ARG A 1 187 ? 7.373 5.779 -28.297 1.00 81.88 187 ARG A C 1
ATOM 1495 O O . ARG A 1 187 ? 8.213 4.898 -28.416 1.00 81.88 187 ARG A O 1
ATOM 1502 N N . ALA A 1 188 ? 7.687 7.072 -28.345 1.00 86.31 188 ALA A N 1
ATOM 1503 C CA . ALA A 1 188 ? 9.049 7.541 -28.590 1.00 86.31 188 ALA A CA 1
ATOM 1504 C C . ALA A 1 188 ? 10.046 7.069 -27.511 1.00 86.31 188 ALA A C 1
ATOM 1506 O O . ALA A 1 188 ? 11.210 6.808 -27.812 1.00 86.31 188 ALA A O 1
ATOM 1507 N N . LYS A 1 189 ? 9.610 6.940 -26.247 1.00 85.44 189 LYS A N 1
ATOM 1508 C CA . LYS A 1 189 ? 10.424 6.343 -25.174 1.00 85.44 189 LYS A CA 1
ATOM 1509 C C . LYS A 1 189 ? 10.588 4.832 -25.339 1.00 85.44 189 LYS A C 1
ATOM 1511 O O . LYS A 1 189 ? 11.674 4.341 -25.048 1.00 85.44 189 LYS A O 1
ATOM 1516 N N . LEU A 1 190 ? 9.547 4.125 -25.791 1.00 85.31 190 LEU A N 1
ATOM 1517 C CA . LEU A 1 190 ? 9.578 2.689 -26.086 1.00 85.31 190 LEU A CA 1
ATOM 1518 C C . LEU A 1 190 ? 10.575 2.371 -27.209 1.00 85.31 190 LEU A C 1
ATOM 1520 O O . LEU A 1 190 ? 11.378 1.455 -27.055 1.00 85.31 190 LEU A O 1
ATOM 1524 N N . ASP A 1 191 ? 10.586 3.175 -28.274 1.00 88.00 191 ASP A N 1
ATOM 1525 C CA . ASP A 1 191 ? 11.512 3.019 -29.406 1.00 88.00 191 ASP A CA 1
ATOM 1526 C C . ASP A 1 191 ? 12.980 3.256 -29.004 1.00 88.00 191 ASP A C 1
ATOM 1528 O O . ASP A 1 191 ? 13.900 2.751 -29.641 1.00 88.00 191 ASP A O 1
ATOM 1532 N N . LYS A 1 192 ? 13.210 3.999 -27.914 1.00 92.94 192 LYS A N 1
ATOM 1533 C CA . LYS A 1 192 ? 14.540 4.307 -27.367 1.00 92.94 192 LYS A CA 1
ATOM 1534 C C . LYS A 1 192 ? 14.871 3.527 -26.095 1.00 92.94 192 LYS A C 1
ATOM 1536 O O . LYS A 1 192 ? 15.767 3.932 -25.353 1.00 92.94 192 LYS A O 1
ATO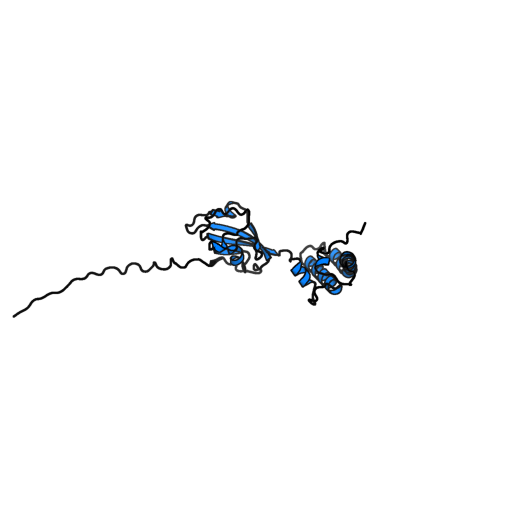M 1541 N N . VAL A 1 193 ? 14.148 2.446 -25.788 1.00 92.31 193 VAL A N 1
ATOM 1542 C CA . VAL A 1 193 ? 14.385 1.681 -24.549 1.00 92.31 193 VAL A CA 1
ATOM 1543 C C . VAL A 1 193 ? 15.822 1.195 -24.477 1.00 92.31 193 VAL A C 1
ATOM 1545 O O . VAL A 1 193 ? 16.447 1.390 -23.442 1.00 92.31 193 VAL A O 1
ATOM 1548 N N . ASP A 1 194 ? 16.363 0.641 -25.556 1.00 91.81 194 ASP A N 1
ATOM 1549 C CA . ASP A 1 194 ? 17.700 0.047 -25.518 1.00 91.81 194 ASP A CA 1
ATOM 1550 C C . ASP A 1 194 ? 18.781 1.123 -25.287 1.00 91.81 194 ASP A C 1
ATOM 1552 O O . ASP A 1 194 ? 19.641 0.962 -24.425 1.00 91.81 194 ASP A O 1
ATOM 1556 N N . GLU A 1 195 ? 18.660 2.300 -25.918 1.00 93.62 195 GLU A N 1
ATOM 1557 C CA . GLU A 1 195 ? 19.526 3.460 -25.639 1.00 93.62 195 GLU A CA 1
ATOM 1558 C C . GLU A 1 195 ? 19.411 3.922 -24.173 1.00 93.62 195 GLU A C 1
ATOM 1560 O O . GLU A 1 195 ? 20.401 4.268 -23.522 1.00 93.62 195 GLU A O 1
ATOM 1565 N N . ASN A 1 196 ? 18.191 3.933 -23.628 1.00 91.56 196 ASN A N 1
ATOM 1566 C CA . ASN A 1 196 ? 17.950 4.307 -22.238 1.00 91.56 196 ASN A CA 1
ATOM 1567 C C . ASN A 1 196 ? 18.535 3.279 -21.261 1.00 91.56 196 ASN A C 1
ATOM 1569 O O . ASN A 1 196 ? 19.074 3.679 -20.228 1.00 91.56 196 ASN A O 1
ATOM 1573 N N . VAL A 1 197 ? 18.464 1.987 -21.588 1.00 94.31 197 VAL A N 1
ATOM 1574 C CA . VAL A 1 197 ? 19.068 0.901 -20.808 1.00 94.31 197 VAL A CA 1
ATOM 1575 C C . VAL A 1 197 ? 20.585 1.049 -20.799 1.00 94.31 197 VAL A C 1
ATOM 1577 O O . VAL A 1 197 ? 21.167 1.062 -19.717 1.00 94.31 197 VAL A O 1
ATOM 1580 N N . GLU A 1 198 ? 21.227 1.294 -21.941 1.00 95.50 198 GLU A N 1
ATOM 1581 C CA . GLU A 1 198 ? 22.677 1.530 -21.970 1.00 95.50 198 GLU A CA 1
ATOM 1582 C C . GLU A 1 198 ? 23.082 2.737 -21.116 1.00 95.50 198 GLU A C 1
ATOM 1584 O O . GLU A 1 198 ? 24.043 2.680 -20.351 1.00 95.50 198 GLU A O 1
ATOM 1589 N N . LYS A 1 199 ? 22.307 3.828 -21.144 1.00 94.50 199 LYS A N 1
ATOM 1590 C CA . LYS A 1 199 ? 22.538 4.979 -20.249 1.00 94.50 199 LYS A CA 1
ATOM 1591 C C . LYS A 1 199 ? 22.372 4.632 -18.771 1.00 94.50 199 LYS A C 1
ATOM 1593 O O . LYS A 1 199 ? 22.957 5.310 -17.924 1.00 94.50 199 LYS A O 1
ATOM 1598 N N . ILE A 1 200 ? 21.525 3.666 -18.425 1.00 93.19 200 ILE A N 1
ATOM 1599 C CA . ILE A 1 200 ? 21.399 3.178 -17.048 1.00 93.19 200 ILE A CA 1
ATOM 1600 C C . ILE A 1 200 ? 22.655 2.389 -16.683 1.00 93.19 200 ILE A C 1
ATOM 1602 O O . ILE A 1 200 ? 23.293 2.745 -15.695 1.00 93.19 200 ILE A O 1
ATOM 1606 N N . PHE A 1 201 ? 23.053 1.413 -17.501 1.00 95.88 201 PHE A N 1
ATOM 1607 C CA . PHE A 1 201 ? 24.241 0.587 -17.266 1.00 95.88 201 PHE A CA 1
ATOM 1608 C C . PHE A 1 201 ? 25.507 1.434 -17.154 1.00 95.88 201 PHE A C 1
ATOM 1610 O O . PHE A 1 201 ? 26.180 1.368 -16.135 1.00 95.88 201 PHE A O 1
ATOM 1617 N N . ASN A 1 202 ? 25.741 2.365 -18.079 1.00 93.81 202 ASN A N 1
ATOM 1618 C CA . ASN A 1 202 ? 26.898 3.267 -18.033 1.00 93.81 202 ASN A CA 1
ATOM 1619 C C . ASN A 1 202 ? 27.003 4.108 -16.746 1.00 93.81 202 ASN A C 1
ATOM 1621 O O . ASN A 1 202 ? 28.075 4.616 -16.430 1.00 93.81 202 ASN A O 1
ATOM 1625 N N . ARG A 1 203 ? 25.894 4.309 -16.021 1.00 90.94 203 ARG A N 1
ATOM 1626 C CA . ARG A 1 203 ? 25.865 5.068 -14.759 1.00 90.94 203 ARG A CA 1
ATOM 1627 C C . ARG A 1 203 ? 25.829 4.187 -13.515 1.00 90.94 203 ARG A C 1
ATOM 1629 O O . ARG A 1 203 ? 26.115 4.692 -12.432 1.00 90.94 203 ARG A O 1
ATOM 1636 N N . LYS A 1 204 ? 25.367 2.945 -13.645 1.00 92.00 204 LYS A N 1
ATOM 1637 C CA . LYS A 1 204 ? 25.006 2.078 -12.518 1.00 92.00 204 LYS A CA 1
ATOM 1638 C C . LYS A 1 204 ? 25.901 0.856 -12.397 1.00 92.00 204 LYS A C 1
ATOM 1640 O O . LYS A 1 204 ? 26.149 0.470 -11.270 1.00 92.00 204 LYS A O 1
ATOM 1645 N N . ASP A 1 205 ? 26.383 0.297 -13.500 1.00 93.38 205 ASP A N 1
ATOM 1646 C CA . ASP A 1 205 ? 27.388 -0.770 -13.510 1.00 93.38 205 ASP A CA 1
ATOM 1647 C C . ASP A 1 205 ? 28.749 -0.149 -13.147 1.00 93.38 205 ASP A C 1
ATOM 1649 O O . ASP A 1 205 ? 29.474 0.374 -13.998 1.00 93.38 205 ASP A O 1
ATOM 1653 N N . ILE A 1 206 ? 29.021 -0.062 -11.843 1.00 92.44 206 ILE A N 1
ATOM 1654 C CA . ILE A 1 206 ? 30.180 0.644 -11.284 1.00 92.44 206 ILE A CA 1
ATOM 1655 C C . ILE A 1 206 ? 31.423 -0.229 -11.427 1.00 92.44 206 ILE A C 1
ATOM 1657 O O . ILE A 1 206 ? 32.505 0.287 -11.725 1.00 92.44 206 ILE A O 1
ATOM 1661 N N . ASP A 1 207 ? 31.280 -1.534 -11.202 1.00 91.81 207 ASP A N 1
ATOM 1662 C CA . ASP A 1 207 ? 32.382 -2.487 -11.307 1.00 91.81 207 ASP A CA 1
ATOM 1663 C C . ASP A 1 207 ? 32.655 -2.954 -12.752 1.00 91.81 207 ASP A C 1
ATOM 1665 O O . ASP A 1 207 ? 33.687 -3.584 -13.003 1.00 91.81 207 ASP A O 1
ATOM 1669 N N . LYS A 1 208 ? 31.804 -2.556 -13.710 1.00 93.81 208 LYS A N 1
ATOM 1670 C CA . LYS A 1 208 ? 31.898 -2.848 -15.149 1.00 93.81 208 LYS A CA 1
ATOM 1671 C C . LYS A 1 208 ? 31.829 -4.341 -15.457 1.00 93.81 208 LYS A C 1
AT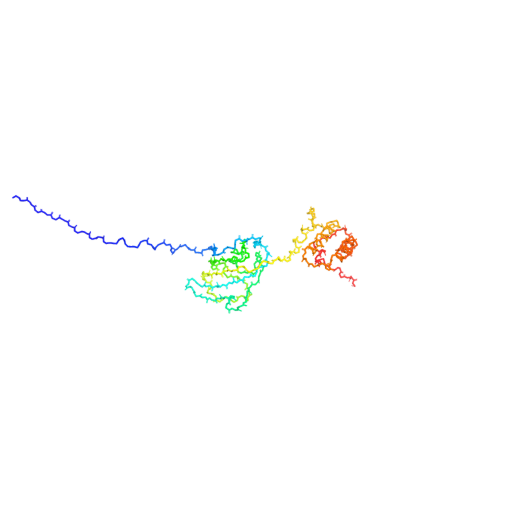OM 1673 O O . LYS A 1 208 ? 32.430 -4.800 -16.433 1.00 93.81 208 LYS A O 1
ATOM 1678 N N . ASN A 1 209 ? 31.113 -5.106 -14.638 1.00 93.25 209 ASN A N 1
ATOM 1679 C CA . ASN A 1 209 ? 30.956 -6.545 -14.828 1.00 93.25 209 ASN A CA 1
ATOM 1680 C C . ASN A 1 209 ? 29.862 -6.903 -15.857 1.00 93.25 209 ASN A C 1
ATOM 1682 O O . ASN A 1 209 ? 29.689 -8.080 -16.188 1.00 93.25 209 ASN A O 1
ATOM 1686 N N . GLY A 1 210 ? 29.144 -5.907 -16.387 1.00 94.56 210 GLY A N 1
ATOM 1687 C CA . GLY A 1 210 ? 28.078 -6.080 -17.369 1.00 94.56 210 GLY A CA 1
ATOM 1688 C C . GLY A 1 210 ? 26.692 -6.320 -16.767 1.00 94.56 210 GLY A C 1
ATOM 1689 O O . GLY A 1 210 ? 25.748 -6.535 -17.533 1.00 94.56 210 GLY A O 1
ATOM 1690 N N . TYR A 1 211 ? 26.561 -6.259 -15.442 1.00 96.38 211 TYR A N 1
ATOM 1691 C CA . TYR A 1 211 ? 25.337 -6.430 -14.665 1.00 96.38 211 TYR A CA 1
ATOM 1692 C C . TYR A 1 211 ? 25.185 -5.296 -13.643 1.00 96.38 211 TYR A C 1
ATOM 1694 O O . TYR A 1 211 ? 26.124 -4.571 -13.345 1.00 96.38 211 TYR A O 1
ATOM 1702 N N . ILE A 1 212 ? 23.982 -5.139 -13.088 1.00 95.44 212 ILE A N 1
ATOM 1703 C CA . ILE A 1 212 ? 23.722 -4.195 -11.994 1.00 95.44 212 ILE A CA 1
ATOM 1704 C C . ILE A 1 212 ? 23.334 -4.977 -10.740 1.00 95.44 212 ILE A C 1
ATOM 1706 O O . ILE A 1 212 ? 22.294 -5.636 -10.696 1.00 95.44 212 ILE A O 1
ATOM 1710 N N . SER A 1 213 ? 24.144 -4.882 -9.692 1.00 94.19 213 SER A N 1
ATOM 1711 C CA . SER A 1 213 ? 23.827 -5.433 -8.374 1.00 94.19 213 SER A CA 1
ATOM 1712 C C . SER A 1 213 ? 22.801 -4.580 -7.612 1.00 94.19 213 SER A C 1
ATOM 1714 O O . SER A 1 213 ? 22.532 -3.421 -7.938 1.00 94.19 213 SER A O 1
ATOM 1716 N N . TYR A 1 214 ? 22.244 -5.129 -6.527 1.00 91.06 214 TYR A N 1
ATOM 1717 C CA . TYR A 1 214 ? 21.354 -4.379 -5.630 1.00 91.06 214 TYR A CA 1
ATOM 1718 C C . TYR A 1 214 ? 22.020 -3.104 -5.092 1.00 91.06 214 TYR A C 1
ATOM 1720 O O . TYR A 1 214 ? 21.409 -2.035 -5.059 1.00 91.06 214 TYR A O 1
ATOM 1728 N N . ALA A 1 215 ? 23.288 -3.206 -4.684 1.00 89.62 215 ALA A N 1
ATOM 1729 C CA . ALA A 1 215 ? 24.026 -2.074 -4.140 1.00 89.62 215 ALA A CA 1
ATOM 1730 C C . ALA A 1 215 ? 24.226 -0.977 -5.193 1.00 89.62 215 ALA A C 1
ATOM 1732 O O . ALA A 1 215 ? 24.047 0.203 -4.901 1.00 89.62 215 ALA A O 1
ATOM 1733 N N . GLU A 1 216 ? 24.539 -1.358 -6.426 1.00 91.62 216 GLU A N 1
ATOM 1734 C CA . GLU A 1 216 ? 24.725 -0.441 -7.549 1.00 91.62 216 GLU A CA 1
ATOM 1735 C C . GLU A 1 216 ? 23.435 0.268 -7.955 1.00 91.62 216 GLU A C 1
ATOM 1737 O O . GLU A 1 216 ? 23.407 1.499 -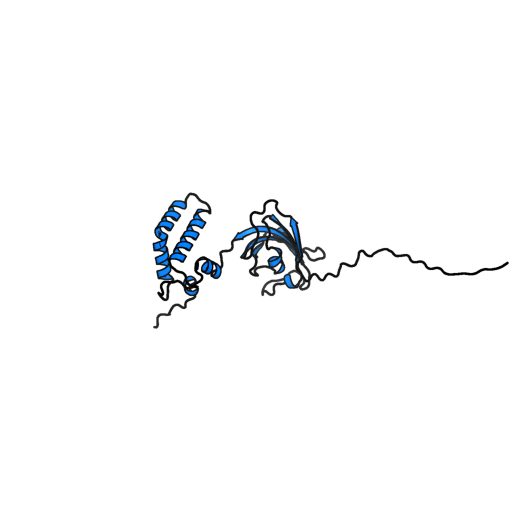8.083 1.00 91.62 216 GLU A O 1
ATOM 1742 N N . LEU A 1 217 ? 22.334 -0.484 -8.075 1.00 90.69 217 LEU A N 1
ATOM 1743 C CA . LEU A 1 217 ? 21.030 0.068 -8.438 1.00 90.69 217 LEU A CA 1
ATOM 1744 C C . LEU A 1 217 ? 20.633 1.211 -7.492 1.00 90.69 217 LEU A C 1
ATOM 1746 O O . LEU A 1 217 ? 20.214 2.283 -7.948 1.00 90.69 217 LEU A O 1
ATOM 1750 N N . TYR A 1 218 ? 20.854 1.018 -6.190 1.00 87.75 218 TYR A N 1
ATOM 1751 C CA . TYR A 1 218 ? 20.470 1.960 -5.136 1.00 87.75 218 TYR A CA 1
ATOM 1752 C C . TYR A 1 218 ? 21.597 2.875 -4.641 1.00 87.75 218 TYR A C 1
ATOM 1754 O O . TYR A 1 218 ? 21.375 3.651 -3.715 1.00 87.75 218 TYR A O 1
ATOM 1762 N N . GLY A 1 219 ? 22.778 2.845 -5.268 1.00 84.69 219 GLY A N 1
ATOM 1763 C CA . GLY A 1 219 ? 23.894 3.730 -4.912 1.00 84.69 219 GLY A CA 1
ATOM 1764 C C . GLY A 1 219 ? 24.469 3.480 -3.513 1.00 84.69 219 GLY A C 1
ATOM 1765 O O . GLY A 1 219 ? 24.941 4.411 -2.871 1.00 84.69 219 GLY A O 1
ATOM 1766 N N . LEU A 1 220 ? 24.409 2.235 -3.040 1.00 84.81 220 LEU A N 1
ATOM 1767 C CA . LEU A 1 220 ? 24.982 1.782 -1.768 1.00 84.81 220 LEU A CA 1
ATOM 1768 C C . LEU A 1 220 ? 26.460 1.387 -1.899 1.00 84.81 220 LEU A C 1
ATOM 1770 O O . LEU A 1 220 ? 27.097 1.051 -0.903 1.00 84.81 220 LEU A O 1
ATOM 1774 N N . VAL A 1 221 ? 27.004 1.404 -3.118 1.00 77.81 221 VAL A N 1
ATOM 1775 C CA . VAL A 1 221 ? 28.436 1.212 -3.352 1.00 77.81 221 VAL A CA 1
ATOM 1776 C C . VAL A 1 221 ? 29.172 2.483 -2.920 1.00 77.81 221 VAL A C 1
ATOM 1778 O O . VAL A 1 221 ? 28.831 3.567 -3.409 1.00 77.81 221 VAL A O 1
ATOM 1781 N N . PRO A 1 222 ? 30.174 2.389 -2.026 1.00 64.38 222 PRO A N 1
ATOM 1782 C CA . PRO A 1 222 ? 31.020 3.524 -1.696 1.00 64.38 222 PRO A CA 1
ATOM 1783 C C . PRO A 1 222 ? 31.639 4.065 -2.981 1.00 64.38 222 PRO A C 1
ATOM 1785 O O . PRO A 1 222 ? 32.258 3.314 -3.738 1.00 64.38 222 PRO A O 1
ATOM 1788 N N . LYS A 1 223 ? 31.495 5.367 -3.240 1.00 60.69 223 LYS A N 1
ATOM 1789 C CA . LYS A 1 223 ? 32.317 5.999 -4.271 1.00 60.69 223 LYS A CA 1
ATOM 1790 C C . LYS A 1 223 ? 33.765 5.780 -3.846 1.00 60.69 223 LYS A C 1
ATOM 1792 O O . LYS A 1 223 ? 34.103 6.110 -2.709 1.00 60.69 223 LYS A O 1
ATOM 1797 N N . LYS A 1 224 ? 34.603 5.219 -4.723 1.00 58.53 224 LYS A N 1
ATOM 1798 C CA . LYS A 1 224 ? 36.047 5.378 -4.553 1.00 58.53 224 LYS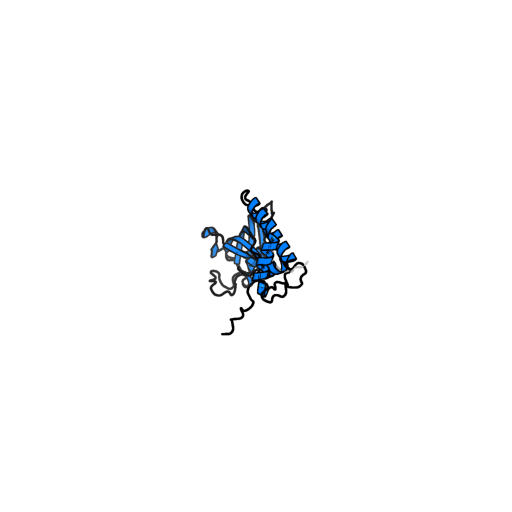 A CA 1
ATOM 1799 C C . LYS A 1 224 ? 36.266 6.887 -4.503 1.00 58.53 224 LYS A C 1
ATOM 1801 O O . LYS A 1 224 ? 36.015 7.565 -5.494 1.00 58.53 224 LYS A O 1
ATOM 1806 N N . TYR A 1 225 ? 36.566 7.419 -3.321 1.00 46.09 225 TYR A N 1
ATOM 1807 C CA . TYR A 1 225 ? 37.143 8.748 -3.241 1.00 46.09 225 TYR A CA 1
ATOM 1808 C C . TYR A 1 225 ? 38.431 8.645 -4.042 1.00 46.09 225 TYR A C 1
ATOM 1810 O O . TYR A 1 225 ? 39.218 7.733 -3.785 1.00 46.09 225 TYR A O 1
ATOM 1818 N N . ASP A 1 226 ? 38.569 9.484 -5.065 1.00 45.50 226 ASP A N 1
ATOM 1819 C CA . ASP A 1 226 ? 39.817 9.581 -5.805 1.00 45.50 226 ASP A CA 1
ATOM 1820 C C . ASP A 1 226 ? 40.939 9.760 -4.774 1.00 45.50 226 ASP A C 1
ATOM 1822 O O . ASP A 1 226 ? 40.867 10.644 -3.916 1.00 45.50 226 ASP A O 1
ATOM 1826 N N . GLU A 1 227 ? 41.897 8.834 -4.786 1.00 45.19 227 GLU A N 1
ATOM 1827 C CA . GLU A 1 227 ? 43.117 8.917 -3.990 1.00 45.19 227 GLU A CA 1
ATOM 1828 C C . GLU A 1 227 ? 43.820 10.228 -4.377 1.00 45.19 227 GLU A C 1
ATOM 1830 O O . GLU A 1 227 ? 44.312 10.359 -5.499 1.00 45.19 227 GLU A O 1
ATOM 1835 N N . PHE A 1 228 ? 43.795 11.211 -3.472 1.00 42.69 228 PHE A N 1
ATOM 1836 C CA . PHE A 1 228 ? 44.641 12.405 -3.517 1.00 42.69 228 PHE A CA 1
ATOM 1837 C C . PHE A 1 228 ? 45.887 12.181 -2.665 1.00 42.69 228 PHE A C 1
ATOM 1839 O O . PHE A 1 228 ? 45.737 11.627 -1.549 1.00 42.69 228 PHE A O 1
#

Sequence (228 aa):
MSSAFYSSSRVFVVLQLTRIIFVDAIVLKLQVETLHKPVNCTEKSVHRNILTVHYTGTTLDGKVFDSSRKKNRPVTFRIGVGEAMMGWEEGLINMCVGEKRMLIVPPNLAFVAKPGYKTVAPSDSVLQYEMELLKIDKSPPSNAEVFKEIDLNSDRKISRDEMSIHVKKLLRWYQNQDSVLDYEKIRAKLDKVDENVEKIFNRKDIDKNGYISYAELYGLVPKKYDEF

Organism: NCBI:txid39272

Secondary structure (DSSP, 8-state):
----------------------S-----S-EEEEEE--S--S-B--TTEEEEEEEEEEETTS-EEEETTTTT--EEEETTTTSS-HHHHHHTTTPBTT-EEEEEE-HHHH----TT----S-TT--EEEEEEEEEEEEPPPPHHHHHHHH-SS-SSEE-HHHHHHHHHHHHHHHHTTS-TTSHHHHHHHHHTHHHHHHHHHHHH-SS-SSSEEHHHHTT-SPP-----

Foldseek 3Di:
DDDDDDDDDDDDDDPPDPPPDDPPPPPPDKDKDWPDADPDFPDWDDAFWKWWKWKWKAFPVRHTQDTCVVVVHTDIDGAPPPRDQQQCNVHRGRGGAFIKMKMFAALVRGDDPDPPDDDSDDNGTGMIMTMHTHDIHHDDDDLVVLQVQLPPVPPQWHALVSQLVSVLVVLVVVVVPDDPPCVVVSVVCNVCSSVVSVVLCVQQVPVPPRIHHSCSNVVVDDDPPPDD

InterPro domains:
  IPR001179 FKBP-type peptidyl-prolyl cis-trans isomerase domain [PF00254] (41-134)
  IPR001179 FKBP-type peptidyl-prolyl cis-trans isomerase domain [PS50059] (48-137)
  IPR002048 EF-hand domain [PF13499] (145-220)
  IPR002048 EF-hand domain [PS50222] (145-173)
  IPR002048 EF-hand domain [PS50222] (192-227)
  IPR002048 EF-hand domain [SM00054] (142-170)
  IPR002048 EF-hand domain [SM00054] (196-224)
  IPR002048 EF-hand domain [cd00051] (145-217)
  IPR018247 EF-Hand 1, calcium-binding site [PS00018] (151-163)
  IPR018247 EF-Hand 1, calcium-binding site [PS00018] (205-217)
  IPR052273 Peptidyl-prolyl cis-trans isomerase FKBP [PTHR46222] (28-217)